Protein AF-A0A1H9HFQ0-F1 (afdb_monomer_lite)

Foldseek 3Di:
DQPPDDPVVVVCLPVVLVVLLVVQQVQADCPALARHCPPQLVVLLVLLVLLCVVCVVVVFAADSSLLNLLLSQLQGNDDCVVVPPVNCVVQVDSLSVSLVSLLVVCVSVVDDPVSSVLSSQLSVLLDPPDDHDPPDDRHSVSSSLSNNCSSVVLLQADPVSVVSNLVSVQVNCVVVVRNDDPVNSVVVSVCCLPPPHPVVSHDDPGRHPVVD

Organism: NCBI:txid44577

Radius of gyration: 17.25 Å; chains: 1; bounding box: 48×37×44 Å

pLDDT: mean 83.83, std 16.26, range [27.11, 98.62]

Secondary structure (DSSP, 8-state):
------TTTTS-HHHHHHHHHHHHGGGS-TT-SSS-IIIIIHHHHHHHHHHHHHHHHHT----HHHHHHHHHHTTTT--TTSS-HHHHHHHSSHHHHHHHHHHHHHHHTT--HHHHHHHHHHHHTTSTT----TT--HHHHHHHHHHHHHHTHHHHS-HHHHHHHHHHHHHHHHHTT----HHHHHHHHHHIIIIIS-GGGSPTT---GGG-

Structure (mmCIF, N/CA/C/O backbone):
data_AF-A0A1H9HFQ0-F1
#
_entry.id   AF-A0A1H9HFQ0-F1
#
loop_
_atom_site.group_PDB
_atom_site.id
_atom_site.type_symbol
_atom_site.label_atom_id
_atom_site.label_alt_i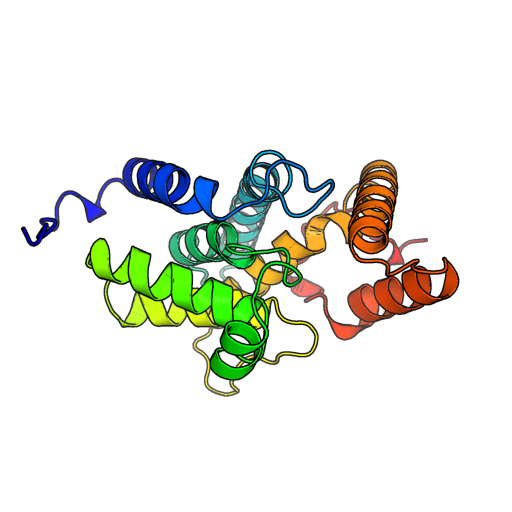d
_atom_site.label_comp_id
_atom_site.label_asym_id
_atom_site.label_entity_id
_atom_site.label_seq_id
_atom_site.pdbx_PDB_ins_code
_atom_site.Cartn_x
_atom_site.Cartn_y
_atom_site.Cartn_z
_atom_site.occupancy
_atom_site.B_iso_or_equiv
_atom_site.auth_seq_id
_atom_site.auth_comp_id
_atom_site.auth_asym_id
_atom_site.auth_atom_id
_atom_site.pdbx_PDB_model_num
ATOM 1 N N . MET A 1 1 ? -25.031 -19.318 -7.523 1.00 33.34 1 MET A N 1
ATOM 2 C CA . MET A 1 1 ? -25.366 -19.502 -6.097 1.00 33.34 1 MET A CA 1
ATOM 3 C C . MET A 1 1 ? -24.826 -18.268 -5.390 1.00 33.34 1 MET A C 1
ATOM 5 O O . MET A 1 1 ? -23.621 -18.082 -5.422 1.00 33.34 1 MET A O 1
ATOM 9 N N . LYS A 1 2 ? -25.686 -17.341 -4.943 1.00 27.11 2 LYS A N 1
ATOM 10 C CA . LYS A 1 2 ? -25.245 -16.141 -4.211 1.00 27.11 2 LYS A CA 1
ATOM 11 C C . LYS A 1 2 ? -24.904 -16.586 -2.790 1.00 27.11 2 LYS A C 1
ATOM 13 O O . LYS A 1 2 ? -25.811 -17.026 -2.088 1.00 27.11 2 LYS A O 1
ATOM 18 N N . PHE A 1 3 ? -23.634 -16.525 -2.406 1.00 34.12 3 PHE A N 1
ATOM 19 C CA . PHE A 1 3 ? -23.261 -16.580 -0.998 1.00 34.12 3 PHE A CA 1
ATOM 20 C C . PHE A 1 3 ? -23.720 -15.260 -0.381 1.00 34.12 3 PHE A C 1
ATOM 22 O O . PHE A 1 3 ? -23.230 -14.196 -0.738 1.00 34.12 3 PHE A O 1
ATOM 29 N N . VAL A 1 4 ? -24.755 -15.322 0.449 1.00 36.69 4 VAL A N 1
ATOM 30 C CA . VAL A 1 4 ? -25.135 -14.211 1.319 1.00 36.69 4 VAL A CA 1
ATOM 31 C C . VAL A 1 4 ? -24.484 -14.540 2.648 1.00 36.69 4 VAL A C 1
ATOM 33 O O . VAL A 1 4 ? -24.968 -15.422 3.355 1.00 36.69 4 VAL A O 1
ATOM 36 N N . MET A 1 5 ? -23.348 -13.906 2.928 1.00 39.28 5 MET A N 1
ATOM 37 C CA . MET A 1 5 ? -22.695 -14.021 4.227 1.00 39.28 5 MET A CA 1
ATOM 38 C C . MET A 1 5 ? -23.620 -13.402 5.279 1.00 39.28 5 MET A C 1
ATOM 40 O O . MET A 1 5 ? -24.108 -12.282 5.117 1.00 39.28 5 MET A O 1
ATOM 44 N N . SER A 1 6 ? -23.941 -14.161 6.324 1.00 40.84 6 SER A N 1
ATOM 45 C CA . SER A 1 6 ? -24.677 -13.651 7.482 1.00 40.84 6 SER A CA 1
ATOM 46 C C . SER A 1 6 ? -23.762 -12.778 8.342 1.00 40.84 6 SER A C 1
ATOM 48 O O . SER A 1 6 ? -22.572 -13.064 8.436 1.00 40.84 6 SER A O 1
ATOM 50 N N . ASN A 1 7 ? -24.326 -11.779 9.031 1.00 45.75 7 ASN A N 1
ATOM 51 C CA . ASN A 1 7 ? -23.631 -10.825 9.919 1.00 45.75 7 ASN A CA 1
ATOM 52 C C . ASN A 1 7 ? -22.660 -11.439 10.958 1.00 45.75 7 ASN A C 1
ATOM 54 O O . ASN A 1 7 ? -21.874 -10.707 11.546 1.00 45.75 7 ASN A O 1
ATOM 58 N N . GLU A 1 8 ? -22.688 -12.752 11.198 1.00 41.81 8 GLU A N 1
ATOM 59 C CA . GLU A 1 8 ? -21.739 -13.449 12.076 1.00 41.81 8 GLU A CA 1
ATOM 60 C C . GLU A 1 8 ? -20.369 -13.725 11.421 1.00 41.81 8 GLU A C 1
ATOM 62 O O . GLU A 1 8 ? -19.368 -13.782 12.126 1.00 41.81 8 GLU A O 1
ATOM 67 N N . GLU A 1 9 ? -20.266 -13.815 10.089 1.00 43.53 9 GLU A N 1
ATOM 68 C CA . GLU A 1 9 ? -18.982 -14.064 9.397 1.00 43.53 9 GLU A CA 1
ATOM 69 C C . GLU A 1 9 ? -18.139 -12.789 9.189 1.00 43.53 9 GLU A C 1
ATOM 71 O O . GLU A 1 9 ? -16.977 -12.870 8.790 1.00 43.53 9 GLU A O 1
ATOM 76 N N . VAL A 1 10 ? -18.704 -11.618 9.513 1.00 48.59 10 VAL A N 1
ATOM 77 C CA . VAL A 1 10 ? -18.001 -10.323 9.610 1.00 48.59 10 VAL A CA 1
ATOM 78 C C . VAL A 1 10 ? -17.274 -10.183 10.964 1.00 48.59 10 VAL A C 1
ATOM 80 O O . VAL A 1 10 ? -16.433 -9.305 11.127 1.00 48.59 10 VAL A O 1
ATOM 83 N N . HIS A 1 11 ? -17.537 -11.070 11.936 1.00 53.38 11 HIS A N 1
ATOM 84 C CA . HIS A 1 11 ? -16.923 -11.026 13.272 1.00 53.38 11 HIS A CA 1
ATOM 85 C C . HIS A 1 11 ? -15.591 -11.779 13.411 1.00 53.38 11 HIS A C 1
ATOM 87 O O . HIS A 1 11 ? -14.995 -11.746 14.487 1.00 53.38 11 HIS A O 1
ATOM 93 N N . ASP A 1 12 ? -15.089 -12.397 12.342 1.00 82.56 12 ASP A N 1
ATOM 94 C CA . ASP A 1 12 ? -13.752 -12.992 12.309 1.00 82.56 12 ASP A CA 1
ATOM 95 C C . ASP A 1 12 ? -12.888 -12.289 11.253 1.00 82.56 12 ASP A C 1
ATOM 97 O O . ASP A 1 12 ? -12.775 -12.740 10.111 1.00 82.56 12 ASP A O 1
ATOM 101 N N . GLU A 1 13 ? -12.303 -11.146 11.636 1.00 88.06 13 GLU A N 1
ATOM 102 C CA . GLU A 1 13 ? -11.350 -10.402 10.798 1.00 88.06 13 GLU A CA 1
ATOM 103 C C . GLU A 1 13 ? -10.228 -11.325 10.306 1.00 88.06 13 GLU A C 1
ATOM 105 O O . GLU A 1 13 ? -9.887 -11.295 9.126 1.00 88.06 13 GLU A O 1
ATOM 110 N N . ALA A 1 14 ? -9.693 -12.185 11.176 1.00 89.56 14 ALA A N 1
ATOM 111 C CA . ALA A 1 14 ? -8.603 -13.086 10.823 1.00 89.56 14 ALA A CA 1
ATOM 112 C C . ALA A 1 14 ? -9.039 -14.098 9.754 1.00 89.56 14 ALA A C 1
ATOM 114 O O . ALA A 1 14 ? -8.375 -14.228 8.726 1.00 89.56 14 ALA A O 1
ATOM 115 N N . GLY A 1 15 ? -10.191 -14.747 9.944 1.00 93.12 15 GLY A N 1
ATOM 116 C CA . GLY A 1 15 ? -10.752 -15.670 8.960 1.00 93.12 15 GLY A CA 1
ATOM 117 C C . GLY A 1 15 ? -11.122 -14.994 7.637 1.00 93.12 15 GLY A C 1
ATOM 118 O O . GLY A 1 15 ? -10.983 -15.600 6.573 1.00 93.12 15 GLY A O 1
ATOM 119 N N . PHE A 1 16 ? -11.571 -13.734 7.661 1.00 94.44 16 PHE A N 1
ATOM 120 C CA . PHE A 1 16 ? -11.787 -12.959 6.437 1.00 94.44 16 PHE A CA 1
ATOM 121 C C . PHE A 1 16 ? -10.472 -12.673 5.704 1.00 94.44 16 PHE A C 1
ATOM 123 O O . PHE A 1 16 ? -10.385 -12.929 4.503 1.00 94.44 16 PHE A O 1
ATOM 130 N N . LEU A 1 17 ? -9.452 -12.178 6.409 1.00 95.12 17 LEU A N 1
ATOM 131 C CA . LEU A 1 17 ? -8.149 -11.868 5.818 1.00 95.12 17 LEU A CA 1
ATOM 132 C C . LEU A 1 17 ? -7.465 -13.127 5.267 1.00 95.12 17 LEU A C 1
ATOM 134 O O . LEU A 1 17 ? -6.847 -13.066 4.209 1.00 95.12 17 LEU A O 1
ATOM 138 N N . GLU A 1 18 ? -7.626 -14.284 5.912 1.00 95.50 18 GLU A N 1
ATOM 139 C CA . GLU A 1 18 ? -7.121 -15.563 5.399 1.00 95.50 18 GLU A CA 1
ATOM 140 C C . GLU A 1 18 ? -7.800 -15.964 4.077 1.00 95.50 18 GLU A C 1
ATOM 142 O O . GLU A 1 18 ? -7.123 -16.333 3.113 1.00 95.50 18 GLU A O 1
ATOM 147 N N . ARG A 1 19 ? -9.131 -15.834 3.986 1.00 96.19 19 ARG A N 1
ATOM 148 C CA . ARG A 1 19 ? -9.863 -16.091 2.732 1.00 96.19 19 ARG A CA 1
ATOM 149 C C . ARG A 1 19 ? -9.455 -15.120 1.630 1.00 96.19 19 ARG A C 1
ATOM 151 O O . ARG A 1 19 ? -9.155 -15.554 0.520 1.00 96.19 19 ARG A O 1
ATOM 158 N N . LEU A 1 20 ? -9.392 -13.828 1.951 1.00 96.75 20 LEU A N 1
ATOM 159 C CA . LEU A 1 20 ? -8.969 -12.793 1.013 1.00 96.75 20 LEU A CA 1
ATOM 160 C C . LEU A 1 20 ? -7.541 -13.052 0.512 1.00 96.75 20 LEU A C 1
ATOM 162 O O . LEU A 1 20 ? -7.286 -12.917 -0.678 1.00 96.75 20 LEU A O 1
ATOM 166 N N . SER A 1 21 ? -6.629 -13.464 1.397 1.00 96.44 21 SER A N 1
ATOM 167 C CA . SER A 1 21 ? -5.259 -13.864 1.053 1.00 96.44 21 SER A CA 1
ATOM 168 C C . SER A 1 21 ? -5.245 -14.989 0.018 1.00 96.44 21 SER A C 1
ATOM 170 O O . SER A 1 21 ? -4.613 -14.860 -1.032 1.00 96.44 21 SER A O 1
ATOM 172 N N . SER A 1 22 ? -6.011 -16.057 0.262 1.00 96.62 22 SER A N 1
ATOM 173 C CA . SER A 1 22 ? -6.123 -17.183 -0.670 1.00 96.62 22 SER A CA 1
ATOM 174 C C . SER A 1 22 ? -6.647 -16.763 -2.049 1.00 96.62 22 SER A C 1
ATOM 176 O O . SER A 1 22 ? -6.154 -17.259 -3.062 1.00 96.62 22 SER A O 1
ATOM 178 N N . ASP A 1 23 ? -7.628 -15.859 -2.099 1.00 96.94 23 ASP A N 1
ATOM 179 C CA . ASP A 1 23 ? -8.237 -15.408 -3.356 1.00 96.94 23 ASP A CA 1
ATOM 180 C C . ASP A 1 23 ? -7.401 -14.336 -4.079 1.00 96.94 23 ASP A C 1
ATOM 182 O O . ASP A 1 23 ? -7.463 -14.240 -5.307 1.00 96.94 23 ASP A O 1
ATOM 186 N N . LEU A 1 24 ? -6.582 -13.560 -3.356 1.00 95.94 24 LEU A N 1
ATOM 187 C CA . LEU A 1 24 ? -5.698 -12.542 -3.932 1.00 95.94 24 LEU A CA 1
ATOM 188 C C . LEU A 1 24 ? -4.357 -13.084 -4.408 1.00 95.94 24 LEU A C 1
ATOM 190 O O . LEU A 1 24 ? -3.858 -12.621 -5.433 1.00 95.94 24 LEU A O 1
ATOM 194 N N . LYS A 1 25 ? -3.771 -14.060 -3.710 1.00 95.44 25 LYS A N 1
ATOM 195 C CA . LYS A 1 25 ? -2.445 -14.605 -4.035 1.00 95.44 25 LYS A CA 1
ATOM 196 C C . LYS A 1 25 ? -2.267 -14.989 -5.518 1.00 95.44 25 LYS A C 1
ATOM 198 O O . LYS A 1 25 ? -1.213 -14.680 -6.070 1.00 95.44 25 LYS A O 1
ATOM 203 N N . PRO A 1 26 ? -3.263 -15.572 -6.220 1.00 93.62 26 PRO A N 1
ATOM 204 C CA . PRO A 1 26 ? -3.158 -15.864 -7.654 1.00 93.62 26 PRO A CA 1
ATOM 205 C C . PRO A 1 26 ? -3.009 -14.639 -8.571 1.00 93.62 26 PRO A C 1
ATOM 207 O O . PRO A 1 26 ? -2.615 -14.798 -9.725 1.00 93.62 26 PRO A O 1
ATOM 210 N N . PHE A 1 27 ? -3.334 -13.433 -8.098 1.00 92.75 27 PHE A N 1
ATOM 211 C CA . PHE A 1 27 ? -3.159 -12.183 -8.845 1.00 92.75 27 PHE A CA 1
ATOM 212 C C . PHE A 1 27 ? -1.741 -11.608 -8.739 1.00 92.75 27 PHE A C 1
ATOM 214 O O . PHE A 1 27 ? -1.460 -10.592 -9.373 1.00 92.75 27 PHE A O 1
ATOM 221 N N . TYR A 1 28 ? -0.855 -12.239 -7.969 1.00 93.38 28 TYR A N 1
ATOM 222 C CA . TYR A 1 28 ? 0.544 -11.849 -7.832 1.00 93.38 28 TYR A CA 1
ATOM 223 C C . TYR A 1 28 ? 1.440 -12.793 -8.633 1.00 93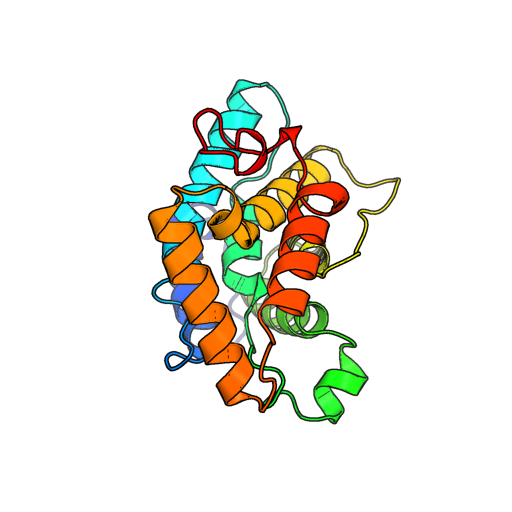.38 28 TYR A C 1
ATOM 225 O O . TYR A 1 28 ? 1.270 -14.010 -8.587 1.00 93.38 28 TYR A O 1
ATOM 233 N N . GLU A 1 29 ? 2.416 -12.246 -9.361 1.00 91.06 29 GLU A N 1
ATOM 234 C CA . GLU A 1 29 ? 3.408 -13.047 -10.083 1.00 91.06 29 GLU A CA 1
ATOM 235 C C . GLU A 1 29 ? 4.530 -13.485 -9.118 1.00 91.06 29 GLU A C 1
ATOM 237 O O . GLU A 1 29 ? 5.353 -12.661 -8.713 1.00 91.06 29 GLU A O 1
ATOM 242 N N . PRO A 1 30 ? 4.614 -14.777 -8.744 1.00 90.69 30 PRO A N 1
ATOM 243 C CA . PRO A 1 30 ? 5.571 -15.244 -7.739 1.00 90.69 30 PRO A CA 1
ATOM 244 C C . PRO A 1 30 ? 7.031 -15.155 -8.197 1.00 90.69 30 PRO A C 1
ATOM 246 O O . PRO A 1 30 ? 7.939 -15.272 -7.382 1.00 90.69 30 PRO A O 1
ATOM 249 N N . ARG A 1 31 ? 7.290 -14.974 -9.498 1.00 90.00 31 ARG A N 1
ATOM 250 C CA . ARG A 1 31 ? 8.653 -14.832 -10.031 1.00 90.00 31 ARG A CA 1
ATOM 251 C C . ARG A 1 31 ? 9.212 -13.415 -9.906 1.00 90.00 31 ARG A C 1
ATOM 253 O O . ARG A 1 31 ? 10.355 -13.201 -10.309 1.00 90.00 31 ARG A O 1
ATOM 260 N N . LEU A 1 32 ? 8.429 -12.449 -9.424 1.00 90.81 32 LEU A N 1
ATOM 261 C CA . LEU A 1 32 ? 8.900 -11.077 -9.273 1.00 90.81 32 LEU A CA 1
ATOM 262 C C . LEU A 1 32 ? 9.857 -10.936 -8.091 1.00 90.81 32 LEU A C 1
ATOM 264 O O . LEU A 1 32 ? 9.515 -11.377 -6.995 1.00 90.81 32 LEU A O 1
ATOM 268 N N . PRO A 1 33 ? 11.016 -10.277 -8.272 1.00 92.00 33 PRO A N 1
ATOM 269 C CA . PRO A 1 33 ? 11.943 -10.028 -7.177 1.00 92.00 33 PRO A CA 1
ATOM 270 C C . PRO A 1 33 ? 11.372 -9.154 -6.056 1.00 92.00 33 PRO A C 1
ATOM 272 O O . PRO A 1 33 ? 11.788 -9.336 -4.918 1.00 92.00 33 PRO A O 1
ATOM 275 N N . TYR A 1 34 ? 10.472 -8.205 -6.360 1.00 93.06 34 TYR A N 1
ATOM 276 C CA . TYR A 1 34 ? 9.949 -7.256 -5.372 1.00 93.06 34 TYR A CA 1
ATOM 277 C C . TYR A 1 34 ? 8.431 -7.369 -5.190 1.00 93.06 34 TYR A C 1
ATOM 279 O O . TYR A 1 34 ? 7.992 -7.787 -4.126 1.00 93.06 34 TYR A O 1
ATOM 287 N N . HIS A 1 35 ? 7.618 -7.059 -6.206 1.00 93.62 35 HIS A N 1
ATOM 288 C CA . HIS A 1 35 ? 6.153 -6.969 -6.065 1.00 93.62 35 HIS A CA 1
ATOM 289 C C . HIS A 1 35 ? 5.468 -8.354 -6.091 1.00 93.62 35 HIS A C 1
ATOM 291 O O . HIS A 1 35 ? 4.646 -8.654 -6.959 1.00 93.62 35 HIS A O 1
ATOM 297 N N . ASN A 1 36 ? 5.835 -9.229 -5.157 1.00 93.81 36 ASN A N 1
ATOM 298 C CA . ASN A 1 36 ? 5.290 -10.575 -4.990 1.00 93.81 36 ASN A CA 1
ATOM 299 C C . ASN A 1 36 ? 4.508 -10.710 -3.669 1.00 93.81 36 ASN A C 1
ATOM 301 O O . ASN A 1 36 ? 4.567 -9.848 -2.794 1.00 93.81 36 ASN A O 1
ATOM 305 N N . TRP A 1 37 ? 3.761 -11.804 -3.525 1.00 95.38 37 TRP A N 1
ATOM 306 C CA . TRP A 1 37 ? 2.976 -12.062 -2.317 1.00 95.38 37 TRP A CA 1
ATOM 307 C C . TRP A 1 37 ? 3.850 -12.380 -1.093 1.00 95.38 37 TRP A C 1
ATOM 309 O O . TRP A 1 37 ? 3.686 -11.771 -0.039 1.00 95.38 37 TRP A O 1
ATOM 319 N N . ASP A 1 38 ? 4.762 -13.343 -1.249 1.00 90.81 38 ASP A N 1
ATOM 320 C CA . ASP A 1 38 ? 5.447 -14.020 -0.139 1.00 90.81 38 ASP A CA 1
ATOM 321 C C . ASP A 1 38 ? 6.433 -13.113 0.617 1.00 90.81 38 ASP A C 1
ATOM 323 O O . ASP A 1 38 ? 6.733 -13.368 1.777 1.00 90.81 38 ASP A O 1
ATOM 327 N N . GLU A 1 39 ? 6.942 -12.054 -0.017 1.00 89.31 39 GLU A N 1
ATOM 328 C CA . GLU A 1 39 ? 7.854 -11.105 0.624 1.00 89.31 39 GLU A CA 1
ATOM 329 C C . GLU A 1 39 ? 7.228 -9.719 0.795 1.00 89.31 39 GLU A C 1
ATOM 331 O O . GLU A 1 39 ? 7.185 -9.214 1.913 1.00 89.31 39 GLU A O 1
ATOM 336 N N . HIS A 1 40 ? 6.735 -9.084 -0.274 1.00 92.69 40 HIS A N 1
ATOM 337 C CA . HIS A 1 40 ? 6.257 -7.693 -0.188 1.00 92.69 40 HIS A CA 1
ATOM 338 C C . HIS A 1 40 ? 4.954 -7.582 0.604 1.00 92.69 40 HIS A C 1
ATOM 340 O O . HIS A 1 40 ? 4.882 -6.824 1.572 1.00 92.69 40 HIS A O 1
ATOM 346 N N . ILE A 1 41 ? 3.947 -8.392 0.268 1.00 95.62 41 ILE A N 1
ATOM 347 C CA . ILE A 1 41 ? 2.649 -8.324 0.951 1.00 95.62 41 ILE A CA 1
ATOM 348 C C . ILE A 1 41 ? 2.739 -8.850 2.386 1.00 95.62 41 ILE A C 1
ATOM 350 O O . ILE A 1 41 ? 2.296 -8.170 3.313 1.00 95.62 41 ILE A O 1
ATOM 354 N N . GLU A 1 42 ? 3.331 -10.028 2.598 1.00 91.81 42 GLU A N 1
ATOM 355 C CA . GLU A 1 42 ? 3.392 -10.628 3.937 1.00 91.81 42 GLU A CA 1
ATOM 356 C C . GLU A 1 42 ? 4.222 -9.793 4.925 1.00 91.81 42 GLU A C 1
ATOM 358 O O . GLU A 1 42 ? 3.787 -9.592 6.063 1.00 91.81 42 GLU A O 1
ATOM 363 N N . HIS A 1 43 ? 5.367 -9.234 4.513 1.00 87.94 43 HIS A N 1
ATOM 364 C CA . HIS A 1 43 ? 6.155 -8.377 5.405 1.00 87.94 43 HIS A CA 1
ATOM 365 C C . HIS A 1 43 ? 5.465 -7.042 5.695 1.00 87.94 43 HIS A C 1
ATOM 367 O O . HIS A 1 43 ? 5.469 -6.576 6.840 1.00 87.94 43 HIS A O 1
ATOM 373 N N . GLY A 1 44 ? 4.856 -6.415 4.687 1.00 90.25 44 GLY A N 1
ATOM 374 C CA . GLY A 1 44 ? 4.248 -5.102 4.860 1.00 90.25 44 GLY A CA 1
ATOM 375 C C . GLY A 1 44 ? 3.003 -5.095 5.747 1.00 90.25 44 GLY A C 1
ATOM 376 O O . GLY A 1 44 ? 2.712 -4.074 6.371 1.00 90.25 44 GLY A O 1
ATOM 377 N N . LEU A 1 45 ? 2.316 -6.232 5.916 1.00 93.62 45 LEU A N 1
ATOM 378 C CA . LEU A 1 45 ? 1.203 -6.347 6.867 1.00 93.62 45 LEU A CA 1
ATOM 379 C C . LEU A 1 45 ? 1.626 -6.059 8.316 1.00 93.62 45 LEU A C 1
ATOM 381 O O . LEU A 1 45 ? 0.917 -5.345 9.025 1.00 93.62 45 LEU A O 1
ATOM 385 N N . GLY A 1 46 ? 2.811 -6.514 8.737 1.00 91.62 46 GLY A N 1
ATOM 386 C CA . GLY A 1 46 ? 3.344 -6.182 10.065 1.00 91.62 46 GLY A CA 1
ATOM 387 C C . GLY A 1 46 ? 3.660 -4.689 10.223 1.00 91.62 46 GLY A C 1
ATOM 388 O O . GLY A 1 46 ? 3.560 -4.128 11.314 1.00 91.62 46 GLY A O 1
ATOM 389 N N . ILE A 1 47 ? 4.002 -4.013 9.126 1.00 91.50 47 ILE A N 1
ATOM 390 C CA . ILE A 1 47 ? 4.245 -2.566 9.107 1.00 91.50 47 ILE A CA 1
ATOM 391 C C . ILE A 1 47 ? 2.924 -1.807 9.224 1.00 91.50 47 ILE A C 1
ATOM 393 O O . ILE A 1 47 ? 2.847 -0.852 9.995 1.00 91.50 47 ILE A O 1
ATOM 397 N N . ILE A 1 48 ? 1.875 -2.257 8.529 1.00 94.75 48 ILE A N 1
ATOM 398 C CA . ILE A 1 48 ? 0.516 -1.717 8.669 1.00 94.75 48 ILE A CA 1
ATOM 399 C C . ILE A 1 48 ? 0.034 -1.816 10.117 1.00 94.75 48 ILE A C 1
ATOM 401 O O . ILE A 1 48 ? -0.470 -0.822 10.643 1.00 94.75 48 ILE A O 1
ATOM 405 N N . ASP A 1 49 ? 0.211 -2.969 10.769 1.00 93.62 49 ASP A N 1
ATOM 406 C CA . ASP A 1 49 ? -0.166 -3.150 12.175 1.00 93.62 49 ASP A CA 1
ATOM 407 C C . ASP A 1 49 ? 0.547 -2.135 13.079 1.00 93.62 49 ASP A C 1
ATOM 409 O O . ASP A 1 49 ? -0.111 -1.375 13.794 1.00 93.62 49 ASP A O 1
ATOM 413 N N . ASN A 1 50 ? 1.874 -2.024 12.957 1.00 92.19 50 ASN A N 1
ATOM 414 C CA . ASN A 1 50 ? 2.669 -1.065 13.728 1.00 92.19 50 ASN A CA 1
ATOM 415 C C . ASN A 1 50 ? 2.240 0.394 13.490 1.00 92.19 50 ASN A C 1
ATOM 417 O O . ASN A 1 50 ? 2.142 1.177 14.436 1.00 92.19 50 ASN A O 1
ATOM 421 N N . LEU A 1 51 ? 1.977 0.779 12.236 1.00 92.19 51 LEU A N 1
ATOM 422 C CA . LEU A 1 51 ? 1.509 2.125 11.890 1.00 92.19 51 LEU A CA 1
ATOM 423 C C . LEU A 1 51 ? 0.141 2.412 12.513 1.00 92.19 51 LEU A C 1
ATOM 425 O O . LEU A 1 51 ? -0.064 3.472 13.105 1.00 92.19 51 LEU A O 1
ATOM 429 N N . CYS A 1 52 ? -0.785 1.457 12.427 1.00 93.25 52 CYS A N 1
ATOM 430 C CA . CYS A 1 52 ? -2.114 1.598 13.009 1.00 93.25 52 CYS A CA 1
ATOM 431 C C . CYS A 1 52 ? -2.061 1.728 14.534 1.00 93.25 52 CYS A C 1
ATOM 433 O O . CYS A 1 52 ? -2.785 2.545 15.101 1.00 93.25 52 CYS A O 1
ATOM 435 N N . GLU A 1 53 ? -1.210 0.956 15.210 1.00 93.62 53 GLU A N 1
ATOM 436 C CA . GLU A 1 53 ? -1.011 1.065 16.658 1.00 93.62 53 GLU A CA 1
ATOM 437 C C . GLU A 1 53 ? -0.440 2.429 17.064 1.00 93.62 53 GLU A C 1
ATOM 439 O O . GLU A 1 53 ? -0.927 3.047 18.014 1.00 93.62 53 GLU A O 1
ATOM 444 N N . GLN A 1 54 ? 0.549 2.936 16.325 1.00 91.94 54 GLN A N 1
ATOM 445 C CA . GLN A 1 54 ? 1.158 4.238 16.596 1.00 91.94 54 GLN A CA 1
ATOM 446 C C . GLN A 1 54 ? 0.175 5.394 16.419 1.00 91.94 54 GLN A C 1
ATOM 448 O O . GLN A 1 54 ? 0.112 6.278 17.273 1.00 91.94 54 GLN A O 1
ATOM 453 N N . GLU A 1 55 ? -0.606 5.397 15.340 1.00 92.00 55 GLU A N 1
ATOM 454 C CA . GLU A 1 55 ? -1.604 6.442 15.102 1.00 92.00 55 GLU A CA 1
ATOM 455 C C . GLU A 1 55 ? -2.717 6.407 16.154 1.00 92.00 55 GLU A C 1
ATOM 457 O O . GLU A 1 55 ? -3.052 7.447 16.727 1.00 92.00 55 GLU A O 1
ATOM 462 N N . LYS A 1 56 ? -3.191 5.209 16.528 1.00 92.06 56 LYS A N 1
ATOM 463 C CA . LYS A 1 56 ? -4.131 5.042 17.648 1.00 92.06 56 LYS A CA 1
ATOM 464 C C . LYS A 1 56 ? -3.553 5.591 18.956 1.00 92.06 56 LYS A C 1
ATOM 466 O O . LYS A 1 56 ? -4.259 6.283 19.685 1.00 92.06 56 LYS A O 1
ATOM 471 N N . ALA A 1 57 ? -2.273 5.344 19.246 1.00 92.50 57 ALA A N 1
ATOM 472 C CA . ALA A 1 57 ? -1.608 5.866 20.443 1.00 92.50 57 ALA A CA 1
ATOM 473 C C . ALA A 1 57 ? -1.467 7.402 20.442 1.00 92.50 57 ALA A C 1
ATOM 475 O O . ALA 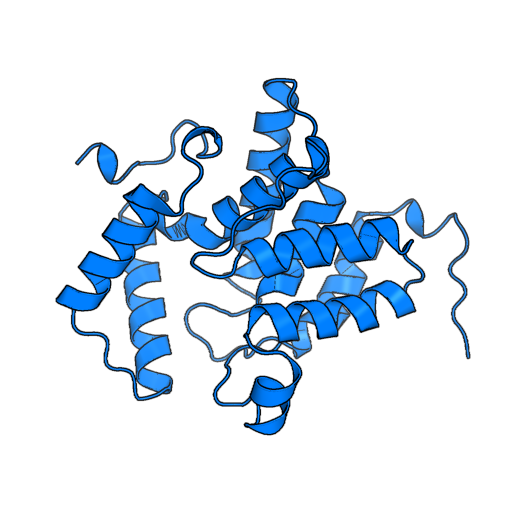A 1 57 ? -1.487 8.018 21.508 1.00 92.50 57 ALA A O 1
ATOM 476 N N . LYS A 1 58 ? -1.364 8.030 19.262 1.00 91.81 58 LYS A N 1
ATOM 477 C CA . LYS A 1 58 ? -1.386 9.496 19.093 1.00 91.81 58 LYS A CA 1
ATOM 478 C C . LYS A 1 58 ? -2.796 10.095 19.217 1.00 91.81 58 LYS A C 1
ATOM 480 O O . LYS A 1 58 ? -2.919 11.314 19.296 1.00 91.81 58 LYS A O 1
ATOM 485 N N . GLY A 1 59 ? -3.840 9.265 19.256 1.00 93.75 59 GLY A N 1
ATOM 486 C CA . GLY A 1 59 ? -5.239 9.698 19.243 1.00 93.75 59 GLY A CA 1
ATOM 487 C C . GLY A 1 59 ? -5.777 10.012 17.845 1.00 93.75 59 GLY A C 1
ATOM 488 O O . GLY A 1 59 ? -6.856 10.590 17.738 1.00 93.75 59 GLY A O 1
ATOM 489 N N . ASN A 1 60 ? -5.052 9.631 16.790 1.00 93.94 60 ASN A N 1
ATOM 490 C CA . ASN A 1 60 ? -5.480 9.829 15.411 1.00 93.94 60 ASN A CA 1
ATOM 491 C C . ASN A 1 60 ? -6.414 8.679 14.994 1.00 93.94 60 ASN A C 1
ATOM 493 O O . ASN A 1 60 ? -6.059 7.509 15.186 1.00 93.94 60 ASN A O 1
ATOM 497 N N . PRO A 1 61 ? -7.600 8.967 14.423 1.00 95.88 61 PRO A N 1
ATOM 498 C CA . PRO A 1 61 ? -8.494 7.920 13.946 1.00 95.88 61 PRO A CA 1
ATOM 499 C C . PRO A 1 61 ? -7.861 7.199 12.750 1.00 95.88 61 PRO A C 1
ATOM 501 O O . PRO A 1 61 ? -7.293 7.840 11.862 1.00 95.88 61 PRO A O 1
ATOM 504 N N . ILE A 1 62 ? -7.939 5.866 12.736 1.00 96.38 62 ILE A N 1
ATOM 505 C CA . ILE A 1 62 ? -7.428 5.021 11.650 1.00 96.38 62 ILE A CA 1
ATOM 506 C C . ILE A 1 62 ? -8.161 3.675 11.603 1.00 96.38 62 ILE A C 1
ATOM 508 O O . ILE A 1 62 ? -8.379 3.029 12.634 1.00 96.38 62 ILE A O 1
ATOM 512 N N . ASN A 1 63 ? -8.467 3.207 10.392 1.00 97.12 63 ASN A N 1
ATOM 513 C CA . ASN A 1 63 ? -9.155 1.944 10.161 1.00 97.12 63 ASN A CA 1
ATOM 514 C C . ASN A 1 63 ? -8.163 0.842 9.752 1.00 97.12 63 ASN A C 1
ATOM 516 O O . ASN A 1 63 ? -7.795 0.706 8.584 1.00 97.12 63 ASN A O 1
ATOM 520 N N . SER A 1 64 ? -7.730 0.027 10.721 1.00 96.56 64 SER A N 1
ATOM 521 C CA . SER A 1 64 ? -6.747 -1.043 10.480 1.00 96.56 64 SER A CA 1
ATOM 522 C C . SER A 1 64 ? -7.244 -2.120 9.516 1.00 96.56 64 SER A C 1
ATOM 524 O O . SER A 1 64 ? -6.448 -2.661 8.752 1.00 96.56 64 SER A O 1
ATOM 526 N N . PHE A 1 65 ? -8.547 -2.407 9.509 1.00 97.19 65 PHE A N 1
ATOM 527 C CA . PHE A 1 65 ? -9.134 -3.388 8.599 1.00 97.19 65 PHE A CA 1
ATOM 528 C C . PHE A 1 65 ? -9.013 -2.929 7.142 1.00 97.19 65 PHE A C 1
ATOM 530 O O . PHE A 1 65 ? -8.445 -3.641 6.315 1.00 97.19 65 PHE A O 1
ATOM 537 N N . ILE A 1 66 ? -9.461 -1.705 6.836 1.00 98.12 66 ILE A N 1
ATOM 538 C CA . ILE A 1 66 ? -9.332 -1.127 5.490 1.00 98.12 66 ILE A CA 1
ATOM 539 C C . ILE A 1 66 ? -7.857 -1.024 5.089 1.00 98.12 66 ILE A C 1
ATOM 541 O O . ILE A 1 66 ? -7.530 -1.350 3.950 1.00 98.12 66 ILE A O 1
ATOM 545 N N . ALA A 1 67 ? -6.964 -0.636 6.008 1.00 98.06 67 ALA A N 1
ATOM 546 C CA . ALA A 1 67 ? -5.530 -0.555 5.729 1.00 98.06 67 ALA A CA 1
ATOM 547 C C . ALA A 1 67 ? -4.953 -1.906 5.274 1.00 98.06 67 ALA A C 1
ATOM 549 O O . ALA A 1 67 ? -4.290 -1.970 4.240 1.00 98.06 67 ALA A O 1
ATOM 550 N N . LYS A 1 68 ? -5.242 -2.992 6.003 1.00 98.38 68 LYS A N 1
ATOM 551 C CA . LYS A 1 68 ? -4.780 -4.346 5.654 1.00 98.38 68 LYS A CA 1
ATOM 552 C C . LYS A 1 68 ? -5.350 -4.814 4.326 1.00 98.38 68 LYS A C 1
ATOM 554 O O . LYS A 1 68 ? -4.597 -5.250 3.463 1.00 98.38 68 LYS A O 1
ATOM 559 N N . VAL A 1 69 ? -6.662 -4.678 4.139 1.00 98.50 69 VAL A N 1
ATOM 560 C CA . VAL A 1 69 ? -7.348 -5.109 2.913 1.00 98.50 69 VAL A CA 1
ATOM 561 C C . VAL A 1 69 ? -6.828 -4.348 1.692 1.00 98.50 69 VAL A C 1
ATOM 563 O O . VAL A 1 69 ? -6.552 -4.956 0.660 1.00 98.50 69 VAL A O 1
ATOM 566 N N . ALA A 1 70 ? -6.643 -3.031 1.808 1.00 98.62 70 ALA A N 1
ATOM 567 C CA . ALA A 1 70 ? -6.057 -2.219 0.748 1.00 98.62 70 ALA A CA 1
ATOM 568 C C . ALA A 1 70 ? -4.607 -2.611 0.462 1.00 98.62 70 ALA A C 1
ATOM 570 O O . ALA A 1 70 ? -4.244 -2.781 -0.700 1.00 98.62 70 ALA A O 1
ATOM 571 N N . TYR A 1 71 ? -3.795 -2.810 1.502 1.00 98.38 71 TYR A N 1
ATOM 572 C CA . TYR A 1 71 ? -2.406 -3.221 1.341 1.00 98.38 71 TYR A CA 1
ATOM 573 C C . TYR A 1 71 ? -2.283 -4.607 0.691 1.00 98.38 71 TYR A C 1
ATOM 575 O O . TYR A 1 71 ? -1.487 -4.779 -0.221 1.00 98.38 71 TYR A O 1
ATOM 583 N N . MET A 1 72 ? -3.122 -5.581 1.045 1.00 98.38 72 MET A N 1
ATOM 584 C CA . MET A 1 72 ? -3.110 -6.901 0.395 1.00 98.38 72 MET A CA 1
ATOM 585 C C . MET A 1 72 ? -3.435 -6.850 -1.101 1.00 98.38 72 MET A C 1
ATOM 587 O O . MET A 1 72 ? -3.049 -7.756 -1.830 1.00 98.38 72 MET A O 1
ATOM 591 N N . GLY A 1 73 ? -4.169 -5.828 -1.547 1.00 97.75 73 GLY A N 1
ATOM 592 C CA . GLY A 1 73 ? -4.638 -5.704 -2.924 1.00 97.75 73 GLY A CA 1
ATOM 593 C C . GLY A 1 73 ? -3.905 -4.678 -3.782 1.00 97.75 73 GLY A C 1
ATOM 594 O O . GLY A 1 73 ? -4.138 -4.661 -4.987 1.00 97.75 73 GLY A O 1
ATOM 595 N N . HIS A 1 74 ? -3.062 -3.805 -3.214 1.00 97.19 74 HIS A N 1
ATOM 596 C CA . HIS A 1 74 ? -2.563 -2.615 -3.926 1.00 97.19 74 HIS A CA 1
ATOM 597 C C . HIS A 1 74 ? -1.768 -2.929 -5.204 1.00 97.19 74 HIS A C 1
ATOM 599 O O . HIS A 1 74 ? -1.810 -2.162 -6.170 1.00 97.19 74 HIS A O 1
ATOM 605 N N . ASP A 1 75 ? -1.147 -4.106 -5.250 1.00 95.12 75 ASP A N 1
ATOM 606 C CA . ASP A 1 75 ? -0.311 -4.583 -6.352 1.00 95.12 75 ASP A CA 1
ATOM 607 C C . ASP A 1 75 ? -0.916 -5.753 -7.132 1.00 95.12 75 ASP A C 1
ATOM 609 O O . ASP A 1 75 ? -0.282 -6.283 -8.048 1.00 95.12 75 ASP A O 1
ATOM 613 N N . ALA A 1 76 ? -2.148 -6.151 -6.808 1.00 93.75 76 ALA A N 1
ATOM 614 C CA . ALA A 1 76 ? -2.817 -7.254 -7.479 1.00 93.75 76 ALA A CA 1
ATOM 615 C C . ALA A 1 76 ? -2.913 -7.002 -8.995 1.00 93.75 76 ALA A C 1
ATOM 617 O O . ALA A 1 76 ? -3.372 -5.956 -9.455 1.00 93.75 76 ALA A O 1
ATOM 618 N N . GLY A 1 77 ? -2.489 -7.983 -9.794 1.00 88.69 77 GLY A N 1
ATOM 619 C CA . GLY A 1 77 ? -2.466 -7.893 -11.253 1.00 88.69 77 GLY A CA 1
ATOM 620 C C . GLY A 1 77 ? -1.200 -7.259 -11.843 1.00 88.69 77 GLY A C 1
ATOM 621 O O . GLY A 1 77 ? -1.135 -7.077 -13.060 1.00 88.69 77 GLY A O 1
ATOM 622 N N . PHE A 1 78 ? -0.196 -6.932 -11.026 1.00 86.00 78 PHE A N 1
ATOM 623 C CA . PHE A 1 78 ? 1.151 -6.573 -11.477 1.00 86.00 78 PHE A CA 1
ATOM 624 C C . PHE A 1 78 ? 1.963 -7.837 -11.867 1.00 86.00 78 PHE A C 1
ATOM 626 O O . PHE A 1 78 ? 1.865 -8.847 -11.167 1.00 86.00 78 PHE A O 1
ATOM 633 N N . PRO A 1 79 ? 2.766 -7.831 -12.960 1.00 73.75 79 PRO A N 1
ATOM 634 C CA . PRO A 1 79 ? 3.239 -6.683 -13.740 1.00 73.75 79 PRO A CA 1
ATOM 635 C C . PRO A 1 79 ? 2.382 -6.253 -14.930 1.00 73.75 79 PRO A C 1
ATOM 637 O O . PRO A 1 79 ? 1.735 -7.057 -15.600 1.00 73.75 79 PRO A O 1
ATOM 640 N N . HIS A 1 80 ? 2.451 -4.956 -15.252 1.00 59.72 80 HIS A N 1
ATOM 641 C CA . HIS A 1 80 ? 1.646 -4.342 -16.318 1.00 59.72 80 HIS A CA 1
ATOM 642 C C . HIS A 1 80 ? 1.989 -4.817 -17.732 1.00 59.72 80 HIS A C 1
ATOM 644 O O . HIS A 1 80 ? 1.225 -4.606 -18.662 1.00 59.72 80 HIS A O 1
ATOM 650 N N . ASP A 1 81 ? 3.112 -5.489 -17.914 1.00 53.19 81 ASP A N 1
ATOM 651 C CA . ASP A 1 81 ? 3.516 -6.027 -19.208 1.00 53.19 81 ASP A CA 1
ATOM 652 C C . ASP A 1 81 ? 2.677 -7.274 -19.581 1.00 53.19 81 ASP A C 1
ATOM 654 O O . ASP A 1 81 ? 2.652 -7.699 -20.735 1.00 53.19 81 ASP A O 1
ATOM 658 N N . LEU A 1 82 ? 1.924 -7.812 -18.608 1.00 54.84 82 LEU A N 1
ATOM 659 C CA . LEU A 1 82 ? 0.832 -8.780 -18.775 1.00 54.84 82 LEU A CA 1
ATOM 660 C C . LEU A 1 82 ? -0.564 -8.119 -18.729 1.00 54.84 82 LEU A C 1
ATOM 662 O O . LEU A 1 82 ? -1.563 -8.742 -19.096 1.00 54.84 82 LEU A O 1
ATOM 666 N N . ILE A 1 83 ? -0.648 -6.843 -18.334 1.00 58.81 83 ILE A N 1
ATOM 667 C CA . ILE A 1 83 ? -1.839 -5.998 -18.476 1.00 58.81 83 ILE A CA 1
ATOM 668 C C . ILE A 1 83 ? -1.904 -5.604 -19.950 1.00 58.81 83 ILE A C 1
ATOM 670 O O . ILE A 1 83 ? -1.229 -4.689 -20.416 1.00 58.81 83 ILE A O 1
ATOM 674 N N . THR A 1 84 ? -2.704 -6.343 -20.718 1.00 60.34 84 THR A N 1
ATOM 675 C CA . THR A 1 84 ? -2.922 -6.053 -22.142 1.00 60.34 84 THR A CA 1
ATOM 676 C C . THR A 1 84 ? -3.220 -4.557 -22.363 1.00 60.34 84 THR A C 1
ATOM 678 O O . THR A 1 84 ? -3.823 -3.921 -21.490 1.00 60.34 84 THR A O 1
ATOM 681 N N . PRO A 1 85 ? -2.856 -3.971 -23.521 1.00 69.62 85 PRO A N 1
ATOM 682 C CA . PRO A 1 85 ? -3.163 -2.571 -23.835 1.00 69.62 85 PRO A CA 1
ATOM 683 C C . PRO A 1 85 ? -4.628 -2.185 -23.579 1.00 69.62 85 PRO A C 1
ATOM 685 O O . PRO A 1 85 ? -4.920 -1.039 -23.240 1.00 69.62 85 PRO A O 1
ATOM 688 N N . ASP A 1 86 ? -5.541 -3.151 -23.684 1.00 71.25 86 ASP A N 1
ATOM 689 C CA . ASP A 1 86 ? -6.961 -2.991 -23.386 1.00 71.25 86 ASP A CA 1
ATOM 690 C C . ASP A 1 86 ? -7.249 -2.755 -21.896 1.00 71.25 86 ASP A C 1
ATOM 692 O O . ASP A 1 86 ? -8.089 -1.916 -21.566 1.00 71.25 86 ASP A O 1
ATOM 696 N N . ILE A 1 87 ? -6.538 -3.426 -20.985 1.00 69.50 87 ILE A N 1
ATOM 697 C CA . ILE A 1 87 ? -6.680 -3.202 -19.540 1.00 69.50 87 ILE A CA 1
ATOM 698 C C . ILE A 1 87 ? -6.086 -1.838 -19.166 1.00 69.50 87 ILE A C 1
ATOM 700 O O . ILE A 1 87 ? -6.743 -1.078 -18.456 1.00 69.50 87 ILE A O 1
ATOM 704 N N . TRP A 1 88 ? -4.919 -1.461 -19.707 1.00 73.69 88 TRP A N 1
ATOM 705 C CA . TRP A 1 88 ? -4.358 -0.118 -19.487 1.00 73.69 88 TRP A CA 1
ATOM 706 C C . TRP A 1 88 ? -5.298 0.978 -19.998 1.00 73.69 88 TRP A C 1
ATOM 708 O O . TRP A 1 88 ? -5.567 1.954 -19.301 1.00 73.69 88 TRP A O 1
ATOM 718 N N . LYS A 1 89 ? -5.868 0.796 -21.195 1.00 79.69 89 LYS A N 1
ATOM 719 C CA . LYS A 1 89 ? -6.854 1.722 -21.765 1.00 79.69 89 LYS A CA 1
ATOM 720 C C . LYS A 1 89 ? -8.120 1.826 -20.911 1.00 79.69 89 LYS A C 1
ATOM 722 O O . LYS A 1 89 ? -8.722 2.895 -20.860 1.00 79.69 89 LYS A O 1
ATOM 727 N N . LYS A 1 90 ? -8.538 0.732 -20.273 1.00 83.12 90 LYS A N 1
ATOM 728 C CA . LYS A 1 90 ? -9.750 0.677 -19.449 1.00 83.12 90 LYS A CA 1
ATOM 729 C C . LYS A 1 90 ? -9.548 1.258 -18.046 1.00 83.12 90 LYS A C 1
ATOM 731 O O . LYS A 1 90 ? -10.455 1.916 -17.550 1.00 83.12 90 LYS A O 1
ATOM 736 N N . HIS A 1 91 ? -8.394 1.022 -17.421 1.00 84.94 91 HIS A N 1
ATOM 737 C CA . HIS A 1 91 ? -8.163 1.313 -15.999 1.00 84.94 91 HIS A CA 1
ATOM 738 C C . HIS A 1 91 ? -7.162 2.450 -15.736 1.00 84.94 91 HIS A C 1
ATOM 740 O O . HIS A 1 91 ? -7.121 2.984 -14.632 1.00 84.94 91 HIS A O 1
ATOM 746 N N . GLY A 1 92 ? -6.375 2.864 -16.732 1.00 84.12 92 GLY A N 1
ATOM 747 C CA . GLY A 1 92 ? -5.530 4.064 -16.694 1.00 84.12 92 GLY A CA 1
ATOM 748 C C . GLY A 1 92 ? -4.251 3.978 -15.851 1.00 84.12 92 GLY A C 1
ATOM 749 O O . GLY A 1 92 ? -3.316 4.733 -16.117 1.00 84.12 92 GLY A O 1
ATOM 750 N N . SER A 1 93 ? -4.174 3.078 -14.866 1.00 87.44 93 SER A N 1
ATOM 751 C CA . SER A 1 93 ? -2.957 2.782 -14.098 1.00 87.44 93 SER A CA 1
ATOM 752 C C . SER A 1 93 ? -2.965 1.356 -13.536 1.00 87.44 93 SER A C 1
ATOM 754 O O . SER A 1 93 ? -3.971 0.649 -13.630 1.00 87.44 93 SER A O 1
ATOM 756 N N . LYS A 1 94 ? -1.841 0.945 -12.929 1.00 88.94 94 LYS A N 1
ATOM 757 C CA . LYS A 1 94 ? -1.727 -0.296 -12.147 1.00 88.94 94 LYS A CA 1
ATOM 758 C C . LYS A 1 94 ? -2.750 -0.313 -11.017 1.00 88.94 94 LYS A C 1
ATOM 760 O O . LYS A 1 94 ? -3.557 -1.226 -10.939 1.00 88.94 94 LYS A O 1
ATOM 765 N N . GLU A 1 95 ? -2.766 0.744 -10.217 1.00 93.44 95 GLU A N 1
ATOM 766 C CA . GLU A 1 95 ? -3.640 0.900 -9.054 1.00 93.44 95 GLU A CA 1
ATOM 767 C C . GLU A 1 95 ? -5.116 0.928 -9.480 1.00 93.44 95 GLU A C 1
ATOM 769 O O . GLU A 1 95 ? -5.970 0.348 -8.815 1.00 93.44 95 GLU A O 1
ATOM 774 N N . GLY A 1 96 ? -5.423 1.504 -10.649 1.00 93.19 96 GLY A N 1
ATOM 775 C CA . GLY A 1 96 ? -6.756 1.453 -11.257 1.00 93.19 96 GLY A CA 1
ATOM 776 C C . GLY A 1 96 ? -7.217 0.038 -11.639 1.00 93.19 96 GLY A C 1
ATOM 777 O O . GLY A 1 96 ? -8.418 -0.238 -11.689 1.00 93.19 96 GLY A O 1
ATOM 778 N N . TYR A 1 97 ? -6.286 -0.876 -11.922 1.00 92.88 97 TYR A N 1
ATOM 779 C CA . TYR A 1 97 ? -6.598 -2.285 -12.157 1.00 92.88 97 TYR A CA 1
ATOM 780 C C . TYR A 1 97 ? -6.650 -3.083 -10.847 1.00 92.88 97 TYR A C 1
ATOM 782 O O . TYR A 1 97 ? -7.602 -3.837 -10.643 1.00 92.88 97 TYR A O 1
ATOM 790 N N . SER A 1 98 ? -5.719 -2.840 -9.921 1.00 95.19 98 SER A N 1
ATOM 791 C CA . SER A 1 98 ? -5.738 -3.391 -8.559 1.00 95.19 98 SER A CA 1
ATOM 792 C C . SER A 1 98 ? -7.064 -3.095 -7.847 1.00 95.19 98 SER A C 1
ATOM 794 O O . SER A 1 98 ? -7.716 -3.989 -7.310 1.00 95.19 98 SER A O 1
ATOM 796 N N . THR A 1 99 ? -7.534 -1.845 -7.918 1.00 96.12 99 THR A N 1
ATOM 797 C CA . THR A 1 99 ? -8.842 -1.434 -7.383 1.00 96.12 99 THR A CA 1
ATOM 798 C C . THR A 1 99 ? -10.009 -2.166 -8.025 1.00 96.12 99 THR A C 1
ATOM 800 O O . THR A 1 99 ? -10.973 -2.469 -7.329 1.00 96.12 99 THR A O 1
ATOM 803 N N . HIS A 1 100 ? -9.941 -2.480 -9.321 1.00 94.56 100 HIS A N 1
ATOM 804 C CA . HIS A 1 100 ? -10.978 -3.261 -9.991 1.00 94.56 100 HIS A CA 1
ATOM 805 C C . HIS A 1 100 ? -11.011 -4.716 -9.509 1.00 94.56 100 HIS A C 1
ATOM 807 O O . HIS A 1 100 ? -12.096 -5.246 -9.275 1.00 94.56 100 HIS A O 1
ATOM 813 N N . ILE A 1 101 ? -9.848 -5.352 -9.337 1.00 95.19 101 ILE A N 1
ATOM 814 C CA . ILE A 1 101 ? -9.758 -6.706 -8.769 1.00 95.19 101 ILE A CA 1
ATOM 815 C C . ILE A 1 101 ? -10.374 -6.717 -7.366 1.00 95.19 101 ILE A C 1
ATOM 817 O O . ILE A 1 101 ? -11.241 -7.542 -7.074 1.00 95.19 101 ILE A O 1
ATOM 821 N N . MET A 1 102 ? -9.988 -5.750 -6.531 1.00 97.94 102 MET A N 1
ATOM 822 C CA . MET A 1 102 ? -10.510 -5.615 -5.173 1.00 97.94 102 MET A CA 1
ATOM 823 C C . MET A 1 102 ? -12.008 -5.316 -5.138 1.00 97.94 102 MET A C 1
ATOM 825 O O . MET A 1 102 ? -12.713 -5.906 -4.330 1.00 97.94 102 MET A O 1
ATOM 829 N N . ASP A 1 103 ? -12.518 -4.463 -6.026 1.00 96.94 103 ASP A N 1
ATOM 830 C CA . ASP A 1 103 ? -13.954 -4.185 -6.143 1.00 96.94 103 ASP A CA 1
ATOM 831 C C . ASP A 1 103 ? -14.758 -5.475 -6.344 1.00 96.94 103 ASP A C 1
ATOM 833 O O . ASP A 1 103 ? -15.690 -5.761 -5.595 1.00 96.94 103 ASP A O 1
ATOM 837 N N . VAL A 1 104 ? -14.343 -6.302 -7.308 1.00 95.69 104 VAL A N 1
ATOM 838 C CA . VAL A 1 104 ? -15.019 -7.567 -7.621 1.00 95.69 104 VAL A CA 1
ATOM 839 C C . VAL A 1 104 ? -14.960 -8.535 -6.438 1.00 95.69 104 VAL A C 1
ATOM 841 O O . VAL A 1 104 ? -15.982 -9.126 -6.085 1.00 95.69 104 VAL A O 1
ATOM 844 N N . LEU A 1 105 ? -13.790 -8.706 -5.815 1.00 96.56 105 LEU A N 1
ATOM 845 C CA . LEU A 1 105 ? -13.627 -9.622 -4.683 1.00 96.56 105 LEU A CA 1
ATOM 846 C C . LEU A 1 105 ? -14.449 -9.175 -3.470 1.00 96.56 105 LEU A C 1
ATOM 848 O O . LEU A 1 105 ? -15.235 -9.954 -2.935 1.00 96.56 105 LEU A O 1
ATOM 852 N N . LEU A 1 106 ? -14.331 -7.910 -3.067 1.00 96.56 106 LEU A N 1
ATOM 853 C CA . LEU A 1 106 ? -15.003 -7.396 -1.875 1.00 96.56 106 LEU A CA 1
ATOM 854 C C . LEU A 1 106 ? -16.527 -7.343 -2.036 1.00 96.56 106 LEU A C 1
ATOM 856 O O . LEU A 1 106 ? -17.249 -7.648 -1.085 1.00 96.56 106 LEU A O 1
ATOM 860 N N . GLN A 1 107 ? -17.032 -7.045 -3.238 1.00 93.50 107 GLN A N 1
ATOM 861 C CA . GLN A 1 107 ? -18.464 -7.156 -3.528 1.00 93.50 107 GLN A CA 1
ATOM 862 C C . GLN A 1 107 ? -18.961 -8.606 -3.444 1.00 93.50 107 GLN A C 1
ATOM 864 O O . GLN A 1 107 ? -20.064 -8.845 -2.951 1.00 93.50 107 GLN A O 1
ATOM 869 N N . ASN A 1 108 ? -18.161 -9.587 -3.878 1.00 93.75 108 ASN A N 1
ATOM 870 C CA . ASN A 1 108 ? -18.521 -11.005 -3.768 1.00 93.75 108 ASN A CA 1
ATOM 871 C C . ASN A 1 108 ? -18.579 -11.491 -2.313 1.00 93.75 108 ASN A C 1
ATOM 873 O O . ASN A 1 108 ? -19.383 -12.371 -2.006 1.00 93.75 108 ASN A O 1
ATOM 877 N N . TYR A 1 109 ? -17.784 -10.898 -1.421 1.00 93.38 109 TYR A N 1
ATOM 878 C CA . TYR A 1 109 ? -17.878 -11.123 0.025 1.00 93.38 109 TYR A CA 1
ATOM 879 C C . TYR A 1 109 ? -19.001 -10.320 0.701 1.00 93.38 109 TYR A C 1
ATOM 881 O O . TYR A 1 109 ? -19.239 -10.483 1.894 1.00 93.38 109 TYR A O 1
ATOM 889 N N . GLY A 1 110 ? -19.708 -9.458 -0.036 1.00 93.00 110 GLY A N 1
ATOM 890 C CA . GLY A 1 110 ? -20.828 -8.682 0.493 1.00 93.00 110 GLY A CA 1
ATOM 891 C C . GLY A 1 110 ? -20.422 -7.527 1.411 1.00 93.00 110 GLY A C 1
ATOM 892 O O . GLY A 1 110 ? -21.234 -7.125 2.243 1.00 93.00 110 GLY A O 1
ATOM 893 N N . LEU A 1 111 ? -19.200 -6.991 1.278 1.00 93.00 111 LEU A N 1
ATOM 894 C CA . LEU A 1 111 ? -18.801 -5.797 2.025 1.00 93.00 111 LEU A CA 1
ATOM 895 C C . LEU A 1 111 ? -19.647 -4.586 1.615 1.00 93.00 111 LEU A C 1
ATOM 897 O O . LEU A 1 111 ? -20.048 -4.437 0.459 1.00 93.00 111 LEU A O 1
ATOM 901 N N . GLU A 1 112 ? -19.880 -3.691 2.574 1.00 94.06 112 GLU A N 1
ATOM 902 C CA . GLU A 1 112 ? -20.580 -2.437 2.316 1.00 94.06 112 GLU A CA 1
ATOM 903 C C . GLU A 1 112 ? -19.830 -1.571 1.298 1.00 94.06 112 GLU A C 1
ATOM 905 O O . GLU A 1 112 ? -18.602 -1.467 1.311 1.00 94.06 112 GLU A O 1
ATOM 910 N N . GLU A 1 113 ? -20.587 -0.876 0.448 1.00 94.38 113 GLU A N 1
ATOM 911 C CA . GLU A 1 113 ? -20.042 -0.028 -0.616 1.00 94.38 113 GLU A CA 1
ATOM 912 C C . GLU A 1 113 ? -19.110 1.075 -0.075 1.00 94.38 113 GLU A C 1
ATOM 914 O O . GLU A 1 113 ? -18.127 1.443 -0.714 1.00 94.38 113 GLU A O 1
ATOM 919 N N . SER A 1 114 ? -19.387 1.587 1.127 1.00 93.38 114 SER A N 1
ATOM 920 C CA . SER A 1 114 ? -18.530 2.538 1.847 1.00 93.38 114 SER A CA 1
ATOM 921 C C . SER A 1 114 ? -17.140 1.961 2.131 1.00 93.38 114 SER A C 1
ATOM 923 O O . SER A 1 114 ? -16.140 2.628 1.870 1.00 93.38 114 SER A O 1
ATOM 925 N N . CYS A 1 115 ? -17.072 0.715 2.607 1.00 94.94 115 CYS A N 1
ATOM 926 C CA . CYS A 1 115 ? -15.822 0.016 2.882 1.00 94.94 115 CYS A CA 1
ATOM 927 C C . CYS A 1 115 ? -15.045 -0.252 1.588 1.00 94.94 115 CYS A C 1
ATOM 929 O O . CYS A 1 115 ? -13.854 0.054 1.515 1.00 94.94 115 CYS A O 1
ATOM 931 N N . VAL A 1 116 ? -15.729 -0.726 0.538 1.00 97.06 116 VAL A N 1
ATOM 932 C CA . VAL A 1 116 ? -15.117 -0.960 -0.782 1.00 97.06 116 VAL A CA 1
ATOM 933 C C . VAL A 1 116 ? -14.512 0.328 -1.345 1.00 97.06 116 VAL A C 1
ATOM 935 O O . VAL A 1 116 ? -13.353 0.331 -1.759 1.00 97.06 116 VAL A O 1
ATOM 938 N N . ARG A 1 117 ? -15.240 1.452 -1.289 1.00 96.31 117 ARG A N 1
ATOM 939 C CA . ARG A 1 117 ? -14.713 2.763 -1.711 1.00 96.31 117 ARG A CA 1
ATOM 940 C C . ARG A 1 117 ? -13.521 3.220 -0.869 1.00 96.31 117 ARG A C 1
ATOM 942 O O . ARG A 1 117 ? -12.587 3.810 -1.413 1.00 96.31 117 ARG A O 1
ATOM 949 N N . GLY A 1 118 ? -13.529 2.939 0.435 1.00 97.56 118 GLY A N 1
ATOM 950 C CA . GLY A 1 118 ? -12.392 3.206 1.318 1.00 97.56 118 GLY A CA 1
ATOM 951 C C . GLY A 1 118 ? -11.138 2.453 0.871 1.00 97.56 118 GLY A C 1
ATOM 952 O O . GLY A 1 118 ? -10.095 3.065 0.652 1.00 97.56 118 GLY A O 1
ATOM 953 N N . VAL A 1 119 ? -11.269 1.147 0.617 1.00 98.44 119 VAL A N 1
ATOM 954 C CA . VAL A 1 119 ? -10.181 0.305 0.091 1.00 98.44 119 VAL A CA 1
ATOM 955 C C . VAL A 1 119 ? -9.665 0.835 -1.249 1.00 98.44 119 VAL A C 1
ATOM 957 O O . VAL A 1 119 ? -8.457 0.999 -1.424 1.00 98.44 119 VAL A O 1
ATOM 960 N N . GLN A 1 120 ? -10.564 1.157 -2.183 1.00 97.81 120 GLN A N 1
ATOM 961 C CA . GLN A 1 120 ? -10.192 1.711 -3.488 1.00 97.81 120 GLN A CA 1
ATOM 962 C C . GLN A 1 120 ? -9.429 3.030 -3.358 1.00 97.81 120 GLN A C 1
ATOM 964 O O . GLN A 1 120 ? -8.435 3.233 -4.049 1.00 97.81 120 GLN A O 1
ATOM 969 N N . THR A 1 121 ? -9.863 3.907 -2.452 1.00 97.38 121 THR A N 1
ATOM 970 C CA . THR A 1 121 ? -9.198 5.188 -2.186 1.00 97.38 121 THR A CA 1
ATOM 971 C C . THR A 1 121 ? -7.774 4.969 -1.682 1.00 97.38 121 THR A C 1
ATOM 973 O O . THR A 1 121 ? -6.843 5.588 -2.195 1.00 97.38 121 THR A O 1
ATOM 976 N N . CYS A 1 122 ? -7.579 4.051 -0.731 1.00 98.12 122 CYS A N 1
ATOM 977 C CA . CYS A 1 122 ? -6.254 3.723 -0.212 1.00 98.12 122 CYS A CA 1
ATOM 978 C C . CYS A 1 122 ? -5.329 3.154 -1.298 1.00 98.12 122 CYS A C 1
ATOM 980 O O . CYS A 1 122 ? -4.184 3.586 -1.394 1.00 98.12 122 CYS A O 1
ATOM 982 N N . ILE A 1 123 ? -5.827 2.239 -2.138 1.00 97.88 123 ILE A N 1
ATOM 983 C CA . ILE A 1 123 ? -5.051 1.656 -3.245 1.00 97.88 123 ILE A CA 1
ATOM 984 C C . ILE A 1 123 ? -4.715 2.714 -4.295 1.00 97.88 123 ILE A C 1
ATOM 986 O O . ILE A 1 123 ? -3.567 2.833 -4.694 1.00 97.88 123 ILE A O 1
ATOM 990 N N . MET A 1 124 ? -5.676 3.529 -4.735 1.00 96.00 124 MET A N 1
ATOM 991 C CA . MET A 1 124 ? -5.388 4.601 -5.696 1.00 96.00 124 MET A CA 1
ATOM 992 C C . MET A 1 124 ? -4.347 5.576 -5.153 1.00 96.00 124 MET A C 1
ATOM 994 O O . MET A 1 124 ? -3.507 6.067 -5.904 1.00 96.00 124 MET A O 1
ATOM 998 N N . PHE A 1 125 ? -4.356 5.819 -3.844 1.00 95.31 125 PHE A N 1
ATOM 999 C CA . PHE A 1 125 ? -3.364 6.660 -3.201 1.00 95.31 125 PHE A CA 1
ATOM 1000 C C . PHE A 1 125 ? -1.957 6.036 -3.184 1.00 95.31 125 PHE A C 1
ATOM 1002 O O . PHE A 1 125 ? -1.009 6.770 -2.947 1.00 95.31 125 PHE A O 1
ATOM 1009 N N . THR A 1 126 ? -1.723 4.762 -3.505 1.00 94.25 126 THR A N 1
ATOM 1010 C CA . THR A 1 126 ? -0.342 4.254 -3.701 1.00 94.25 126 THR A CA 1
ATOM 1011 C C . THR A 1 126 ? 0.245 4.625 -5.067 1.00 94.25 126 THR A C 1
ATOM 1013 O O . THR A 1 126 ? 1.437 4.462 -5.313 1.00 94.25 126 THR A O 1
ATOM 1016 N N . LYS A 1 127 ? -0.554 5.214 -5.964 1.00 91.12 127 LYS A N 1
ATOM 1017 C CA . LYS A 1 127 ? -0.066 5.725 -7.244 1.00 91.12 127 LYS A CA 1
ATOM 1018 C C . LYS A 1 127 ? 0.808 6.958 -7.035 1.00 91.12 127 LYS A C 1
ATOM 1020 O O . LYS A 1 127 ? 0.433 7.915 -6.342 1.00 91.12 127 LYS A O 1
ATOM 1025 N N . MET A 1 128 ? 1.981 6.974 -7.669 1.00 84.50 128 MET A N 1
ATOM 1026 C CA . MET A 1 128 ? 2.892 8.117 -7.583 1.00 84.50 128 MET A CA 1
ATOM 1027 C C . MET A 1 128 ? 2.239 9.412 -8.081 1.00 84.50 128 MET A C 1
ATOM 1029 O O . MET A 1 128 ? 1.692 9.469 -9.181 1.00 84.50 128 MET A O 1
ATOM 1033 N N . GLY A 1 129 ? 2.336 10.467 -7.267 1.00 81.81 129 GLY A N 1
ATOM 1034 C CA . GLY A 1 129 ? 1.781 11.794 -7.558 1.00 81.81 129 GLY A CA 1
ATOM 1035 C C . GLY A 1 129 ? 0.288 11.969 -7.253 1.00 81.81 129 GLY A C 1
ATOM 1036 O O . GLY A 1 129 ? -0.191 13.100 -7.311 1.00 81.81 129 GLY A O 1
ATOM 1037 N N . GLU A 1 130 ? -0.434 10.903 -6.894 1.00 89.25 130 GLU A N 1
ATOM 1038 C CA . GLU A 1 130 ? -1.852 10.990 -6.530 1.00 89.25 130 GLU A CA 1
ATOM 1039 C C . GLU A 1 130 ? -2.028 11.752 -5.203 1.00 89.25 130 GLU A C 1
ATOM 1041 O O . GLU A 1 130 ? -1.242 11.584 -4.262 1.00 89.25 130 GLU A O 1
ATOM 1046 N N . GLN A 1 131 ? -3.051 12.600 -5.127 1.00 88.62 131 GLN A N 1
ATOM 1047 C CA . GLN A 1 131 ? -3.401 13.377 -3.935 1.00 88.62 131 GLN A CA 1
ATOM 1048 C C . GLN A 1 131 ? -4.715 12.855 -3.354 1.00 88.62 131 GLN A C 1
ATOM 1050 O O . GLN A 1 131 ? -5.562 12.358 -4.095 1.00 88.62 131 GLN A O 1
ATOM 1055 N N . LEU A 1 132 ? -4.892 12.966 -2.036 1.00 90.88 132 LEU A N 1
ATOM 1056 C CA . LEU A 1 132 ? -6.201 12.694 -1.441 1.00 90.88 132 LEU A CA 1
ATOM 1057 C C . LEU A 1 132 ? -7.183 13.817 -1.821 1.00 90.88 132 LEU A C 1
ATOM 1059 O O . LEU A 1 132 ? -6.752 14.965 -1.963 1.00 90.88 132 LEU A O 1
ATOM 1063 N N . PRO A 1 133 ? -8.486 13.513 -1.952 1.00 88.81 133 PRO A N 1
ATOM 1064 C CA . PRO A 1 133 ? -9.527 14.532 -2.053 1.00 88.81 133 PRO A CA 1
ATOM 1065 C C . PRO A 1 133 ? -9.476 15.523 -0.881 1.00 88.81 133 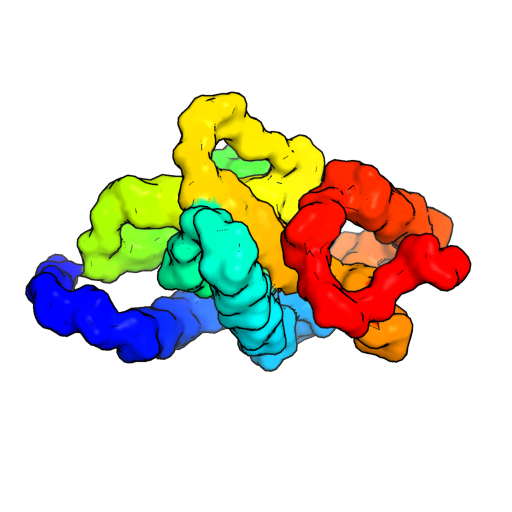PRO A C 1
ATOM 1067 O O . PRO A 1 133 ? -9.151 15.140 0.242 1.00 88.81 133 PRO A O 1
ATOM 1070 N N . GLU A 1 134 ? -9.819 16.789 -1.131 1.00 88.00 134 GLU A N 1
ATOM 1071 C CA . GLU A 1 134 ? -9.808 17.844 -0.100 1.00 88.00 134 GLU A CA 1
ATOM 1072 C C . GLU A 1 134 ? -10.835 17.600 1.018 1.00 88.00 134 GLU A C 1
ATOM 1074 O O . GLU A 1 134 ? -10.629 18.028 2.151 1.00 88.00 134 GLU A O 1
ATOM 1079 N N . ASP A 1 135 ? -11.929 16.909 0.704 1.00 91.75 135 ASP A N 1
ATOM 1080 C CA . ASP A 1 135 ? -13.056 16.606 1.587 1.00 91.75 135 ASP A CA 1
ATOM 1081 C C . ASP A 1 135 ? -12.999 15.191 2.182 1.00 91.75 135 ASP A C 1
ATOM 1083 O O . ASP A 1 135 ? -13.999 14.693 2.703 1.00 91.75 135 ASP A O 1
ATOM 1087 N N . ILE A 1 136 ? -11.842 14.526 2.103 1.00 94.38 136 ILE A N 1
ATOM 1088 C CA . ILE A 1 136 ? -11.689 13.182 2.649 1.00 94.38 136 ILE A CA 1
ATOM 1089 C C . ILE A 1 136 ? -11.866 13.176 4.169 1.00 94.38 136 ILE A C 1
ATOM 1091 O O . ILE A 1 136 ? -11.334 14.028 4.883 1.00 94.38 136 ILE A O 1
ATOM 1095 N N . ASP A 1 137 ? -12.595 12.177 4.663 1.00 94.56 137 ASP A N 1
ATOM 1096 C CA . ASP A 1 137 ? -12.707 11.923 6.095 1.00 94.56 137 ASP A CA 1
ATOM 1097 C C . ASP A 1 137 ? -11.325 11.669 6.724 1.00 94.56 137 ASP A C 1
ATOM 1099 O O . ASP A 1 137 ? -10.445 11.057 6.109 1.00 94.56 137 ASP A O 1
ATOM 1103 N N . GLU A 1 138 ? -11.132 12.142 7.957 1.00 95.19 138 GLU A N 1
ATOM 1104 C CA . GLU A 1 138 ? -9.843 12.085 8.649 1.00 95.19 138 GLU A CA 1
ATOM 1105 C C . GLU A 1 138 ? -9.368 10.641 8.873 1.00 95.19 138 GLU A C 1
ATOM 1107 O O . GLU A 1 138 ? -8.192 10.345 8.637 1.00 95.19 138 GLU A O 1
ATOM 1112 N N . GLU A 1 139 ? -10.271 9.726 9.253 1.00 96.75 139 GLU A N 1
ATOM 1113 C CA . GLU A 1 139 ? -9.939 8.313 9.455 1.00 96.75 139 GLU A CA 1
ATOM 1114 C C . GLU A 1 139 ? -9.459 7.682 8.147 1.00 96.75 139 GLU A C 1
ATOM 1116 O O . GLU A 1 139 ? -8.413 7.022 8.110 1.00 96.75 139 GLU A O 1
ATOM 1121 N N . LEU A 1 140 ? -10.182 7.917 7.047 1.00 97.12 140 LEU A N 1
ATOM 1122 C CA . LEU A 1 140 ? -9.810 7.391 5.734 1.00 97.12 140 LEU A CA 1
ATOM 1123 C C . LEU A 1 140 ? -8.509 8.020 5.216 1.00 97.12 140 LEU A C 1
ATOM 1125 O O . LEU A 1 140 ? -7.667 7.320 4.650 1.00 97.12 140 LEU A O 1
ATOM 1129 N N . GLY A 1 141 ? -8.304 9.316 5.451 1.00 96.19 141 GLY A N 1
ATOM 1130 C CA . GLY A 1 141 ? -7.073 10.011 5.090 1.00 96.19 141 GLY A CA 1
ATOM 1131 C C . GLY A 1 141 ? -5.851 9.445 5.815 1.00 96.19 141 GLY A C 1
ATOM 1132 O O . GLY A 1 141 ? -4.811 9.219 5.194 1.00 96.19 141 GLY A O 1
ATOM 1133 N N . ASN A 1 142 ? -5.971 9.160 7.112 1.00 96.00 142 ASN A N 1
ATOM 1134 C CA . ASN A 1 142 ? -4.921 8.510 7.899 1.00 96.00 142 ASN A CA 1
ATOM 1135 C C . ASN A 1 142 ? -4.693 7.056 7.463 1.00 96.00 142 ASN A C 1
ATOM 1137 O O . ASN A 1 142 ? -3.550 6.624 7.315 1.00 96.00 142 ASN A O 1
ATOM 1141 N N . THR A 1 143 ? -5.768 6.328 7.161 1.00 97.62 143 THR A N 1
ATOM 1142 C CA . THR A 1 143 ? -5.715 4.955 6.638 1.00 97.62 143 THR A CA 1
ATOM 1143 C C . THR A 1 143 ? -4.958 4.893 5.306 1.00 97.62 143 THR A C 1
ATOM 1145 O O . THR A 1 143 ? -4.035 4.096 5.153 1.00 97.62 143 THR A O 1
ATOM 1148 N N . ALA A 1 144 ? -5.265 5.783 4.357 1.00 96.88 144 ALA A N 1
ATOM 1149 C CA . ALA A 1 144 ? -4.571 5.854 3.071 1.00 96.88 144 ALA A CA 1
ATOM 1150 C C . ALA A 1 144 ? -3.084 6.220 3.221 1.00 96.88 144 ALA A C 1
ATOM 1152 O O . ALA A 1 144 ? -2.230 5.626 2.559 1.00 96.88 144 ALA A O 1
ATOM 1153 N N . LYS A 1 145 ? -2.751 7.155 4.124 1.00 94.94 145 LYS A N 1
ATOM 1154 C CA . LYS A 1 145 ? -1.354 7.494 4.441 1.00 94.94 145 LYS A CA 1
ATOM 1155 C C . LYS A 1 145 ? -0.600 6.300 5.021 1.00 94.94 145 LYS A C 1
ATOM 1157 O O . LYS A 1 145 ? 0.533 6.077 4.613 1.00 94.94 145 LYS A O 1
ATOM 1162 N N . ALA A 1 146 ? -1.211 5.518 5.912 1.00 95.00 146 ALA A N 1
ATOM 1163 C CA . ALA A 1 146 ? -0.588 4.310 6.450 1.00 95.00 146 ALA A CA 1
ATOM 1164 C C . ALA A 1 146 ? -0.294 3.276 5.353 1.00 95.00 146 ALA A C 1
ATOM 1166 O O . ALA A 1 146 ? 0.814 2.748 5.308 1.00 95.00 146 ALA A O 1
ATOM 1167 N N . VAL A 1 147 ? -1.234 3.054 4.427 1.00 96.56 147 VAL A N 1
ATOM 1168 C CA . VAL A 1 147 ? -1.045 2.138 3.286 1.00 96.56 147 VAL A CA 1
ATOM 1169 C C . VAL A 1 147 ? 0.115 2.582 2.396 1.00 96.56 147 VAL A C 1
ATOM 1171 O O . VAL A 1 147 ? 1.019 1.791 2.140 1.00 96.56 147 VAL A O 1
ATOM 1174 N N . ARG A 1 148 ? 0.153 3.859 1.991 1.00 94.06 148 ARG A N 1
ATOM 1175 C CA . ARG A 1 148 ? 1.273 4.400 1.201 1.00 94.06 148 ARG A CA 1
ATOM 1176 C C . ARG A 1 148 ? 2.600 4.308 1.959 1.00 94.06 148 ARG A C 1
ATOM 1178 O O . ARG A 1 148 ? 3.625 3.986 1.371 1.00 94.06 148 ARG A O 1
ATOM 1185 N N . THR A 1 149 ? 2.608 4.606 3.255 1.00 91.25 149 THR A N 1
ATOM 1186 C CA . THR A 1 149 ? 3.829 4.507 4.062 1.00 91.25 149 THR A CA 1
ATOM 1187 C C . THR A 1 149 ? 4.329 3.063 4.128 1.00 91.25 149 THR A C 1
ATOM 1189 O O . THR A 1 149 ? 5.523 2.845 3.959 1.00 91.25 149 THR A O 1
ATOM 1192 N N . ALA A 1 150 ? 3.448 2.076 4.309 1.00 92.38 150 ALA A N 1
ATOM 1193 C CA . ALA A 1 150 ? 3.835 0.665 4.311 1.00 92.38 150 ALA A CA 1
ATOM 1194 C C . ALA A 1 150 ? 4.382 0.197 2.949 1.00 92.38 150 ALA A C 1
ATOM 1196 O O . ALA A 1 150 ? 5.395 -0.498 2.909 1.00 92.38 150 ALA A O 1
ATOM 1197 N N . ASP A 1 151 ? 3.780 0.636 1.842 1.00 92.88 151 ASP A N 1
ATOM 1198 C CA . ASP A 1 151 ? 4.267 0.368 0.476 1.00 92.88 151 ASP A CA 1
ATOM 1199 C C . ASP A 1 151 ? 5.699 0.901 0.258 1.00 92.88 151 ASP A C 1
ATOM 1201 O O . ASP A 1 151 ? 6.572 0.254 -0.323 1.00 92.88 151 ASP A O 1
ATOM 1205 N N . LEU A 1 152 ? 6.002 2.053 0.856 1.00 89.19 152 LEU A N 1
ATOM 1206 C CA . LEU A 1 152 ? 7.309 2.708 0.770 1.00 89.19 152 LEU A CA 1
ATOM 1207 C C . LEU A 1 152 ? 8.284 2.304 1.882 1.00 89.19 152 LEU A C 1
ATOM 1209 O O . LEU A 1 152 ? 9.313 2.957 2.070 1.00 89.19 152 LEU A O 1
ATOM 1213 N N . SER A 1 153 ? 7.978 1.248 2.630 1.00 86.25 153 SER A N 1
ATOM 1214 C CA . SER A 1 153 ? 8.724 0.894 3.838 1.00 86.25 153 SER A CA 1
ATOM 1215 C C . SER A 1 153 ? 10.191 0.543 3.619 1.00 86.25 153 SER A C 1
ATOM 1217 O O . SER A 1 153 ? 11.028 0.887 4.457 1.00 86.25 153 SER A O 1
ATOM 1219 N N . HIS A 1 154 ? 10.531 -0.018 2.459 1.00 82.94 154 HIS A N 1
ATOM 1220 C CA . HIS A 1 154 ? 11.912 -0.279 2.052 1.00 82.94 154 HIS A CA 1
ATOM 1221 C C . HIS A 1 154 ? 12.807 0.975 2.090 1.00 82.94 154 HIS A C 1
ATOM 1223 O O . HIS A 1 154 ? 14.020 0.869 2.247 1.00 82.94 154 HIS A O 1
ATOM 1229 N N . ILE A 1 155 ? 12.234 2.178 1.965 1.00 80.06 155 ILE A N 1
ATOM 1230 C CA . ILE A 1 155 ? 12.983 3.443 1.899 1.00 80.06 155 ILE A CA 1
ATOM 1231 C C . ILE A 1 155 ? 13.443 3.922 3.277 1.00 80.06 155 ILE A C 1
ATOM 1233 O O . ILE A 1 155 ? 14.478 4.578 3.384 1.00 80.06 155 ILE A O 1
ATOM 1237 N N . PHE A 1 156 ? 12.679 3.624 4.325 1.00 75.44 156 PHE A N 1
ATOM 1238 C CA . PHE A 1 156 ? 12.966 4.066 5.694 1.00 75.44 156 PHE A CA 1
ATOM 1239 C C . PHE A 1 156 ? 13.294 2.902 6.643 1.00 75.44 156 PHE A C 1
ATOM 1241 O O . PHE A 1 156 ? 13.447 3.095 7.850 1.00 75.44 156 PHE A O 1
ATOM 1248 N N . GLY A 1 157 ? 13.422 1.689 6.105 1.00 73.06 157 GLY A N 1
ATOM 1249 C CA . GLY A 1 157 ? 13.979 0.542 6.810 1.00 73.06 157 GLY A CA 1
ATOM 1250 C C . GLY A 1 157 ? 15.493 0.665 7.050 1.00 73.06 157 GLY A C 1
ATOM 1251 O O . GLY A 1 157 ? 16.137 1.627 6.623 1.00 73.06 157 GLY A O 1
ATOM 1252 N N . PRO A 1 158 ? 16.106 -0.313 7.741 1.00 80.19 158 PRO A N 1
ATOM 1253 C CA . PRO A 1 158 ? 17.558 -0.389 7.876 1.00 80.19 158 PRO A CA 1
ATOM 1254 C C . PRO A 1 158 ? 18.263 -0.291 6.516 1.00 80.19 158 PRO A C 1
ATOM 1256 O O . PRO A 1 158 ? 17.827 -0.894 5.538 1.00 80.19 158 PRO A O 1
ATOM 1259 N N . TYR A 1 159 ? 19.408 0.401 6.456 1.00 78.81 159 TYR A N 1
ATOM 1260 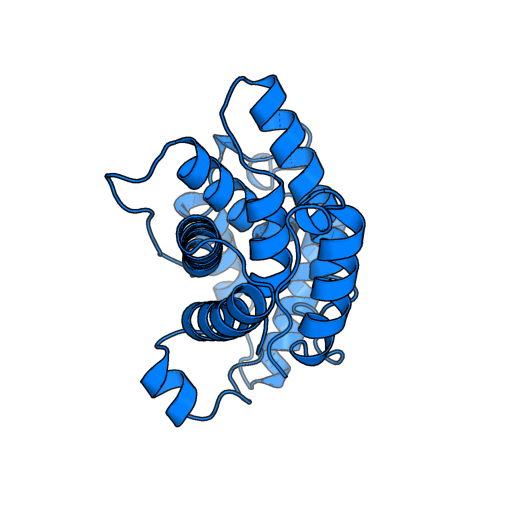C CA . TYR A 1 159 ? 20.134 0.637 5.194 1.00 78.81 159 TYR A CA 1
ATOM 1261 C C . TYR A 1 159 ? 20.410 -0.644 4.391 1.00 78.81 159 TYR A C 1
ATOM 1263 O O . TYR A 1 159 ? 20.376 -0.638 3.163 1.00 78.81 159 TYR A O 1
ATOM 1271 N N . LYS A 1 160 ? 20.675 -1.758 5.082 1.00 83.69 160 LYS A N 1
ATOM 1272 C CA . LYS A 1 160 ? 20.883 -3.060 4.442 1.00 83.69 160 LYS A CA 1
ATOM 1273 C C . LYS A 1 160 ? 19.650 -3.507 3.649 1.00 83.69 160 LYS A C 1
ATOM 1275 O O . LYS A 1 160 ? 19.810 -3.973 2.525 1.00 83.69 160 LYS A O 1
ATOM 1280 N N . ASP A 1 161 ? 18.467 -3.356 4.228 1.00 84.31 161 ASP A N 1
ATOM 1281 C CA . ASP A 1 161 ? 17.206 -3.792 3.630 1.00 84.31 161 ASP A CA 1
ATOM 1282 C C . ASP A 1 161 ? 16.840 -2.860 2.472 1.00 84.31 161 ASP A C 1
ATOM 1284 O O . ASP A 1 161 ? 16.595 -3.336 1.368 1.00 84.31 161 ASP A O 1
ATOM 1288 N N . PHE A 1 162 ? 17.019 -1.543 2.654 1.00 85.38 162 PHE A N 1
ATOM 1289 C CA . PHE A 1 162 ? 16.928 -0.562 1.567 1.00 85.38 162 PHE A CA 1
ATOM 1290 C C . PHE A 1 162 ? 17.787 -0.949 0.355 1.00 85.38 162 PHE A C 1
ATOM 1292 O O . PHE A 1 162 ? 17.320 -0.900 -0.782 1.00 85.38 162 PHE A O 1
ATOM 1299 N N . VAL A 1 163 ? 19.050 -1.338 0.571 1.00 85.00 163 VAL A N 1
ATOM 1300 C CA . VAL A 1 163 ? 19.950 -1.741 -0.521 1.00 85.00 163 VAL A CA 1
ATOM 1301 C C . VAL A 1 163 ? 19.451 -3.011 -1.211 1.00 85.00 163 VAL A C 1
ATOM 1303 O O . VAL A 1 163 ? 19.447 -3.058 -2.440 1.00 85.00 163 VAL A O 1
ATOM 1306 N N . ILE A 1 164 ? 19.031 -4.027 -0.452 1.00 89.56 164 ILE A N 1
ATOM 1307 C CA . ILE A 1 164 ? 18.510 -5.288 -1.005 1.00 89.56 164 ILE A CA 1
ATOM 1308 C C . ILE A 1 164 ? 17.274 -5.020 -1.867 1.00 89.56 164 ILE A C 1
ATOM 1310 O O . ILE A 1 164 ? 17.231 -5.434 -3.026 1.00 89.56 164 ILE A O 1
ATOM 1314 N N . ASP A 1 165 ? 16.314 -4.272 -1.336 1.00 90.12 165 ASP A N 1
ATOM 1315 C CA . ASP A 1 165 ? 15.062 -3.957 -2.018 1.00 90.12 165 ASP A CA 1
ATOM 1316 C C . ASP A 1 165 ? 15.283 -3.060 -3.238 1.00 90.12 165 ASP A C 1
ATOM 1318 O O . ASP A 1 165 ? 14.676 -3.268 -4.288 1.00 90.12 165 ASP A O 1
ATOM 1322 N N . SER A 1 166 ? 16.246 -2.137 -3.165 1.00 87.38 166 SER A N 1
ATOM 1323 C CA . SER A 1 166 ? 16.686 -1.350 -4.323 1.00 87.38 166 SER A CA 1
ATOM 1324 C C . SER A 1 166 ? 17.184 -2.243 -5.461 1.00 87.38 166 SER A C 1
ATOM 1326 O O . SER A 1 166 ? 16.826 -2.026 -6.620 1.00 87.38 166 SER A O 1
ATOM 1328 N N . PHE A 1 167 ? 17.993 -3.264 -5.156 1.00 88.69 167 PHE A N 1
ATOM 1329 C CA . PHE A 1 167 ? 18.458 -4.211 -6.169 1.00 88.69 167 PHE A CA 1
ATOM 1330 C C . PHE A 1 167 ? 17.315 -5.056 -6.732 1.00 88.69 167 PHE A C 1
ATOM 1332 O O . PHE A 1 167 ? 17.245 -5.197 -7.952 1.00 88.69 167 PHE A O 1
ATOM 1339 N N . LYS A 1 168 ? 16.391 -5.538 -5.892 1.00 92.00 168 LYS A N 1
ATOM 1340 C CA . LYS A 1 168 ? 15.192 -6.263 -6.345 1.00 92.00 168 LYS A CA 1
ATOM 1341 C C . LYS A 1 168 ? 14.358 -5.423 -7.314 1.00 92.00 168 LYS A C 1
ATOM 1343 O O . LYS A 1 168 ? 14.036 -5.886 -8.403 1.00 92.00 168 LYS A O 1
ATOM 1348 N N . LEU A 1 169 ? 14.089 -4.160 -6.977 1.00 88.94 169 LEU A N 1
ATOM 1349 C CA . LEU A 1 169 ? 13.375 -3.216 -7.847 1.00 88.94 169 LEU A CA 1
ATOM 1350 C C . LEU A 1 169 ? 14.110 -2.975 -9.177 1.00 88.94 169 LEU A C 1
ATOM 1352 O O . LEU A 1 169 ? 13.483 -2.882 -10.234 1.00 88.94 169 LEU A O 1
ATOM 1356 N N . MET A 1 170 ? 15.445 -2.888 -9.155 1.00 86.00 170 MET A N 1
ATOM 1357 C CA . MET A 1 170 ? 16.250 -2.761 -10.376 1.00 86.00 170 MET A CA 1
ATOM 1358 C C . MET A 1 170 ? 16.226 -4.034 -11.233 1.00 86.00 170 MET A C 1
ATOM 1360 O O . MET A 1 170 ? 16.181 -3.936 -12.458 1.00 86.00 170 MET A O 1
ATOM 1364 N N . GLU A 1 171 ? 16.285 -5.217 -10.624 1.00 89.00 171 GLU A N 1
ATOM 1365 C CA . GLU A 1 171 ? 16.177 -6.502 -11.324 1.00 89.00 171 GLU A CA 1
ATOM 1366 C C . GLU A 1 171 ? 14.803 -6.679 -11.956 1.00 89.00 171 GLU A C 1
ATOM 1368 O O . GLU A 1 171 ? 14.700 -7.036 -13.129 1.00 89.00 171 GLU A O 1
ATOM 1373 N N . GLU A 1 172 ? 13.755 -6.343 -11.216 1.00 89.00 172 GLU A N 1
ATOM 1374 C CA . GLU A 1 172 ? 12.394 -6.395 -11.711 1.00 89.00 172 GLU A CA 1
ATOM 1375 C C . GLU A 1 172 ? 12.188 -5.428 -12.889 1.00 89.00 172 GLU A C 1
ATOM 1377 O O . GLU A 1 172 ? 11.649 -5.816 -13.922 1.00 89.00 172 GLU A O 1
ATOM 1382 N N . ALA A 1 173 ? 12.723 -4.203 -12.817 1.00 83.50 173 ALA A N 1
ATOM 1383 C CA . ALA A 1 173 ? 12.698 -3.268 -13.943 1.00 83.50 173 ALA A CA 1
ATOM 1384 C C . ALA A 1 173 ? 13.383 -3.843 -15.204 1.00 83.50 173 ALA A C 1
ATOM 1386 O O . ALA A 1 173 ? 12.862 -3.699 -16.316 1.00 83.50 173 ALA A O 1
ATOM 1387 N N . LYS A 1 174 ? 14.510 -4.556 -15.046 1.00 85.25 174 LYS A N 1
ATOM 1388 C CA . LYS A 1 174 ? 15.217 -5.208 -16.166 1.00 85.25 174 LYS A CA 1
ATOM 1389 C C . LYS A 1 174 ? 14.382 -6.294 -16.836 1.00 85.25 174 LYS A C 1
ATOM 1391 O O . LYS A 1 174 ? 14.477 -6.438 -18.055 1.00 85.25 174 LYS A O 1
ATOM 1396 N N . MET A 1 175 ? 13.554 -7.026 -16.086 1.00 85.50 175 MET A N 1
ATOM 1397 C CA . MET A 1 175 ? 12.642 -8.033 -16.653 1.00 85.50 175 MET A CA 1
ATOM 1398 C C . MET A 1 175 ? 11.672 -7.427 -17.680 1.00 85.50 175 MET A C 1
ATOM 1400 O O . MET A 1 175 ? 11.217 -8.131 -18.578 1.00 85.50 175 MET A O 1
ATOM 1404 N N . TYR A 1 176 ? 11.435 -6.115 -17.599 1.00 77.25 176 TYR A N 1
ATOM 1405 C CA . TYR A 1 176 ? 10.565 -5.339 -18.488 1.00 77.25 176 TYR A CA 1
ATOM 1406 C C . TYR A 1 176 ? 11.329 -4.479 -19.499 1.00 77.25 176 TYR A C 1
ATOM 1408 O O . TYR A 1 176 ? 10.802 -3.504 -20.035 1.00 77.25 176 TYR A O 1
ATOM 1416 N N . GLY A 1 177 ? 12.611 -4.778 -19.728 1.00 75.62 177 GLY A N 1
ATOM 1417 C CA . GLY A 1 177 ? 13.458 -3.999 -20.634 1.00 75.62 177 GLY A CA 1
ATOM 1418 C C . GLY A 1 177 ? 13.717 -2.565 -20.159 1.00 75.62 177 GLY A C 1
ATOM 1419 O O . GLY A 1 177 ? 14.180 -1.737 -20.942 1.00 75.62 177 GLY A O 1
ATOM 1420 N N . ARG A 1 178 ? 13.426 -2.255 -18.888 1.00 75.19 178 ARG A N 1
ATOM 1421 C CA . ARG A 1 178 ? 13.728 -0.968 -18.259 1.00 75.19 178 ARG A CA 1
ATOM 1422 C C . ARG A 1 178 ? 15.023 -1.116 -17.478 1.00 75.19 178 ARG A C 1
ATOM 1424 O O . ARG A 1 178 ? 15.032 -1.510 -16.316 1.00 75.19 178 ARG A O 1
ATOM 1431 N N . GLU A 1 179 ? 16.142 -0.815 -18.119 1.00 75.06 179 GLU A N 1
ATOM 1432 C CA . GLU A 1 179 ? 17.416 -0.764 -17.412 1.00 75.06 179 GLU A CA 1
ATOM 1433 C C . GLU A 1 179 ? 17.542 0.584 -16.699 1.00 75.06 179 GLU A C 1
ATOM 1435 O O . GLU A 1 179 ? 17.993 1.575 -17.270 1.00 75.06 179 GLU A O 1
ATOM 1440 N N . THR A 1 180 ? 17.083 0.634 -15.448 1.00 67.38 180 THR A N 1
ATOM 1441 C CA . THR A 1 180 ? 17.194 1.845 -14.632 1.00 67.38 180 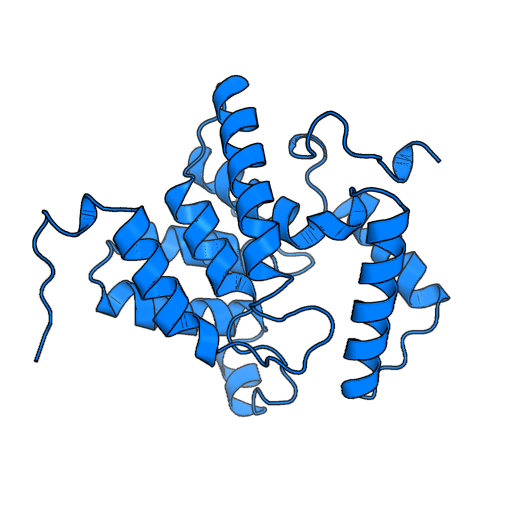THR A CA 1
ATOM 1442 C C . THR A 1 180 ? 18.668 2.143 -14.380 1.00 67.38 180 THR A C 1
ATOM 1444 O O . THR A 1 180 ? 19.354 1.409 -13.663 1.00 67.38 180 THR A O 1
ATOM 1447 N N . VAL A 1 181 ? 19.168 3.239 -14.946 1.00 76.81 181 VAL A N 1
ATOM 1448 C CA . VAL A 1 181 ? 20.509 3.728 -14.619 1.00 76.81 181 VAL A CA 1
ATOM 1449 C C . VAL A 1 181 ? 20.518 4.273 -13.191 1.00 76.81 181 VAL A C 1
ATOM 1451 O O . VAL A 1 181 ? 19.557 4.889 -12.733 1.00 76.81 181 VAL A O 1
ATOM 1454 N N . LEU A 1 182 ? 21.624 4.081 -12.468 1.00 74.50 182 LEU A N 1
ATOM 1455 C CA . LEU A 1 182 ? 21.738 4.453 -11.049 1.00 74.50 182 LEU A CA 1
ATOM 1456 C C . LEU A 1 182 ? 21.360 5.921 -10.762 1.00 74.50 182 LEU A C 1
ATOM 1458 O O . LEU A 1 182 ? 20.879 6.232 -9.676 1.00 74.50 182 LEU A O 1
ATOM 1462 N N . ALA A 1 183 ? 21.579 6.825 -11.720 1.00 74.94 183 ALA A N 1
ATOM 1463 C CA . ALA A 1 183 ? 21.186 8.228 -11.602 1.00 74.94 183 ALA A CA 1
ATOM 1464 C C . ALA A 1 183 ? 19.657 8.402 -11.520 1.00 74.94 183 ALA A C 1
ATOM 1466 O O . ALA A 1 183 ? 19.171 9.054 -10.601 1.00 74.94 183 ALA A O 1
ATOM 1467 N N . GLU A 1 184 ? 18.903 7.752 -12.411 1.00 75.75 184 GLU A N 1
ATOM 1468 C CA . GLU A 1 184 ? 17.435 7.788 -12.404 1.00 75.75 184 GLU A CA 1
ATOM 1469 C C . GLU A 1 184 ? 16.861 7.154 -11.138 1.00 75.75 184 GLU A C 1
ATOM 1471 O O . GLU A 1 184 ? 15.898 7.669 -10.571 1.00 75.75 184 GLU A O 1
ATOM 1476 N N . PHE A 1 185 ? 17.479 6.067 -10.667 1.00 76.19 185 PHE A N 1
ATOM 1477 C CA . PHE A 1 185 ? 17.107 5.452 -9.397 1.00 76.19 185 PHE A CA 1
ATOM 1478 C C . PHE A 1 185 ? 17.257 6.452 -8.242 1.00 76.19 185 PHE A C 1
ATOM 1480 O O . PHE A 1 185 ? 16.298 6.705 -7.519 1.00 76.19 185 PHE A O 1
ATOM 1487 N N . LYS A 1 186 ? 18.423 7.104 -8.126 1.00 77.25 186 LYS A N 1
ATOM 1488 C CA . LYS A 1 186 ? 18.690 8.112 -7.085 1.00 77.25 186 LYS A CA 1
ATOM 1489 C C . LYS A 1 186 ? 17.712 9.283 -7.127 1.00 77.25 186 LYS A C 1
ATOM 1491 O O . LYS A 1 186 ? 17.253 9.723 -6.073 1.00 77.25 186 LYS A O 1
ATOM 1496 N N . ASP A 1 187 ? 17.398 9.792 -8.314 1.00 79.50 187 ASP A N 1
ATOM 1497 C CA . ASP A 1 187 ? 16.478 10.921 -8.454 1.00 79.50 187 ASP A CA 1
ATOM 1498 C C . ASP A 1 187 ? 15.043 10.535 -8.072 1.00 79.50 187 ASP A C 1
ATOM 1500 O O . ASP A 1 187 ? 14.370 11.304 -7.381 1.00 79.50 187 ASP A O 1
ATOM 1504 N N . ARG A 1 188 ? 14.597 9.318 -8.416 1.00 77.12 188 ARG A N 1
ATOM 1505 C CA . ARG A 1 188 ? 13.303 8.781 -7.965 1.00 77.12 188 ARG A CA 1
ATOM 1506 C C . ARG A 1 188 ? 13.262 8.574 -6.455 1.00 77.12 188 ARG A C 1
ATOM 1508 O O . ARG A 1 188 ? 12.318 9.034 -5.820 1.00 77.12 188 ARG A O 1
ATOM 1515 N N . THR A 1 189 ? 14.287 7.961 -5.862 1.00 78.31 189 THR A N 1
ATOM 1516 C CA . THR A 1 189 ? 14.362 7.782 -4.403 1.00 78.31 189 THR A CA 1
ATOM 1517 C C . THR A 1 189 ? 14.324 9.130 -3.682 1.00 78.31 189 THR A C 1
ATOM 1519 O O . THR A 1 189 ? 13.570 9.292 -2.724 1.00 78.31 189 THR A O 1
ATOM 1522 N N . ARG A 1 190 ? 15.062 10.140 -4.173 1.00 77.62 190 ARG A N 1
ATOM 1523 C CA . ARG A 1 190 ? 15.011 11.504 -3.623 1.00 77.62 190 ARG A CA 1
ATOM 1524 C C . ARG A 1 190 ? 13.608 12.099 -3.724 1.00 77.62 190 ARG A C 1
ATOM 1526 O O . ARG A 1 190 ? 13.128 12.680 -2.752 1.00 77.62 190 ARG A O 1
ATOM 1533 N N . PHE A 1 191 ? 12.953 11.962 -4.879 1.00 77.94 191 PHE A N 1
ATOM 1534 C CA . PHE A 1 191 ? 11.587 12.446 -5.063 1.00 77.94 191 PHE A CA 1
ATOM 1535 C C . PHE A 1 191 ? 10.635 11.822 -4.041 1.00 77.94 191 PHE A C 1
ATOM 1537 O O . PHE A 1 191 ? 9.885 12.561 -3.400 1.00 77.94 191 PHE A O 1
ATOM 1544 N N . VAL A 1 192 ? 10.714 10.502 -3.842 1.00 77.62 192 VAL A N 1
ATOM 1545 C CA . VAL A 1 192 ? 9.869 9.791 -2.880 1.00 77.62 192 VAL A CA 1
ATOM 1546 C C . VAL A 1 192 ? 10.100 10.292 -1.454 1.00 77.62 192 VAL A C 1
ATOM 1548 O O . VAL A 1 192 ? 9.144 10.659 -0.770 1.00 77.62 192 VAL A O 1
ATOM 1551 N N . LEU A 1 193 ? 11.368 10.401 -1.049 1.00 73.12 193 LEU A N 1
ATOM 1552 C CA . LEU A 1 193 ? 11.762 10.891 0.273 1.00 73.12 193 LEU A CA 1
ATOM 1553 C C . LEU A 1 193 ? 11.273 12.317 0.561 1.00 73.12 193 LEU A C 1
ATOM 1555 O O . LEU A 1 193 ? 10.923 12.628 1.693 1.00 73.12 193 LEU A O 1
ATOM 1559 N N . THR A 1 194 ? 11.266 13.189 -0.451 1.00 70.38 194 THR A N 1
ATOM 1560 C CA . THR A 1 194 ? 10.985 14.623 -0.256 1.00 70.38 194 THR A CA 1
ATOM 1561 C C . THR A 1 194 ? 9.516 14.990 -0.477 1.00 70.38 194 THR A C 1
ATOM 1563 O O . THR A 1 194 ? 9.028 15.920 0.155 1.00 70.38 194 THR A O 1
ATOM 1566 N N . ASN A 1 195 ? 8.810 14.301 -1.379 1.00 68.50 195 ASN A N 1
ATOM 1567 C CA . ASN A 1 195 ? 7.496 14.749 -1.866 1.00 68.50 195 ASN A CA 1
ATOM 1568 C C . ASN A 1 195 ? 6.381 13.714 -1.712 1.00 68.50 195 ASN A C 1
ATOM 1570 O O . ASN A 1 195 ? 5.216 14.056 -1.904 1.00 68.50 195 ASN A O 1
ATOM 1574 N N . TYR A 1 196 ? 6.718 12.453 -1.441 1.00 70.69 196 TYR A N 1
ATOM 1575 C CA . TYR A 1 196 ? 5.759 11.355 -1.544 1.00 70.69 196 TYR A CA 1
ATOM 1576 C C . TYR A 1 196 ? 5.472 10.679 -0.200 1.00 70.69 196 TYR A C 1
ATOM 1578 O O . TYR A 1 196 ? 4.336 10.269 0.052 1.00 70.69 196 TYR A O 1
ATOM 1586 N N . LEU A 1 197 ? 6.468 10.634 0.692 1.00 72.50 197 LEU A N 1
ATOM 1587 C CA . LEU A 1 197 ? 6.299 10.175 2.068 1.00 72.50 197 LEU A CA 1
ATOM 1588 C C . LEU A 1 197 ? 5.535 11.193 2.920 1.00 72.50 197 LEU A C 1
ATOM 1590 O O . LEU A 1 197 ? 5.840 12.386 2.944 1.00 72.50 197 LEU A O 1
ATOM 1594 N N . SER A 1 198 ? 4.580 10.694 3.702 1.00 73.00 198 SER A N 1
ATOM 1595 C CA . SER A 1 198 ? 3.949 11.470 4.769 1.00 73.00 198 SER A CA 1
ATOM 1596 C C . SER A 1 198 ? 4.839 11.410 6.010 1.00 73.00 198 SER A C 1
ATOM 1598 O O . SER A 1 198 ? 4.713 10.489 6.807 1.00 73.00 198 SER A O 1
ATOM 1600 N N . LEU A 1 199 ? 5.746 12.379 6.180 1.00 65.81 199 LEU A N 1
ATOM 1601 C CA . LEU A 1 199 ? 6.772 12.355 7.242 1.00 65.81 199 LEU A CA 1
ATOM 1602 C C . LEU A 1 199 ? 6.206 12.138 8.662 1.00 65.81 199 LEU A C 1
ATOM 1604 O O . LEU A 1 199 ? 6.851 11.494 9.481 1.00 65.81 199 LEU A O 1
ATOM 1608 N N . GLY A 1 200 ? 4.988 12.614 8.948 1.00 68.56 200 GLY A N 1
ATOM 1609 C CA . GLY A 1 200 ? 4.314 12.400 10.240 1.00 68.56 200 GLY A CA 1
ATOM 1610 C C . GLY A 1 200 ? 3.847 10.959 10.514 1.00 68.56 200 GLY A C 1
ATOM 1611 O O . GLY A 1 200 ? 3.487 10.651 11.650 1.00 68.56 200 GLY A O 1
ATOM 1612 N N . PHE A 1 201 ? 3.871 10.097 9.492 1.00 70.75 201 PHE A N 1
ATOM 1613 C CA . PHE A 1 201 ? 3.475 8.684 9.529 1.00 70.75 201 PHE A CA 1
ATOM 1614 C C . PHE A 1 201 ? 4.669 7.721 9.521 1.00 70.75 201 PHE A C 1
ATOM 1616 O O . PHE A 1 201 ? 4.463 6.515 9.570 1.00 70.75 201 PHE A O 1
ATOM 1623 N N . ILE A 1 202 ? 5.913 8.204 9.450 1.00 69.81 202 ILE A N 1
ATOM 1624 C CA . ILE A 1 202 ? 7.082 7.316 9.499 1.00 69.81 202 ILE A CA 1
ATOM 1625 C C . ILE A 1 202 ? 7.235 6.765 10.932 1.00 69.81 202 ILE A C 1
ATOM 1627 O O . ILE A 1 202 ? 7.213 7.560 11.879 1.00 69.81 202 ILE A O 1
ATOM 1631 N N . PRO A 1 203 ? 7.410 5.440 11.123 1.00 64.69 203 PRO A N 1
ATOM 1632 C CA . PRO A 1 203 ? 7.580 4.854 12.448 1.00 64.69 203 PRO A CA 1
ATOM 1633 C C . PRO A 1 203 ? 8.750 5.455 13.230 1.00 64.69 203 PRO A C 1
ATOM 1635 O O . PRO A 1 203 ? 9.850 5.630 12.705 1.00 64.69 203 PRO A O 1
ATOM 1638 N N . SER A 1 204 ? 8.548 5.716 14.524 1.00 58.25 204 SER A N 1
ATOM 1639 C CA . SER A 1 204 ? 9.634 6.151 15.409 1.00 58.25 204 SER A CA 1
ATOM 1640 C C . SER A 1 204 ? 10.723 5.075 15.502 1.00 58.25 204 SER A C 1
ATOM 1642 O O . SER A 1 204 ? 10.416 3.928 15.823 1.00 58.25 204 SER A O 1
ATOM 1644 N N . GLY A 1 205 ? 11.987 5.442 15.266 1.00 54.19 205 GLY A N 1
ATOM 1645 C CA . GLY A 1 205 ? 13.120 4.504 15.269 1.00 54.19 205 GLY A CA 1
ATOM 1646 C C . GLY A 1 205 ? 13.440 3.880 13.906 1.00 54.19 205 GLY A C 1
ATOM 1647 O O . GLY A 1 205 ? 14.392 3.108 13.811 1.00 54.19 205 GLY A O 1
ATOM 1648 N N . ALA A 1 206 ? 12.691 4.234 12.856 1.00 56.94 206 ALA A N 1
ATOM 1649 C CA . ALA A 1 206 ? 13.097 4.002 11.475 1.00 56.94 206 ALA A CA 1
ATOM 1650 C C . ALA A 1 206 ? 14.407 4.755 11.178 1.00 56.94 206 ALA A C 1
ATOM 1652 O O . ALA A 1 206 ? 14.569 5.914 11.571 1.00 56.94 206 ALA A O 1
ATOM 1653 N N . TYR A 1 207 ? 15.349 4.100 10.496 1.00 51.72 207 TYR A N 1
ATOM 1654 C CA . TYR A 1 207 ? 16.590 4.737 10.062 1.00 51.72 207 TYR A CA 1
ATOM 1655 C C . TYR A 1 207 ? 16.263 5.615 8.860 1.00 51.72 207 TYR A C 1
ATOM 1657 O O . TYR A 1 207 ? 16.190 5.149 7.726 1.00 51.72 207 TYR A O 1
ATOM 1665 N N . SER A 1 208 ? 16.020 6.898 9.105 1.00 46.75 208 SER A N 1
ATOM 1666 C CA . SER A 1 208 ? 15.806 7.837 8.018 1.00 46.75 208 SER A CA 1
ATOM 1667 C C . SER A 1 208 ? 17.114 8.021 7.251 1.00 46.75 208 SER A C 1
ATOM 1669 O O . SER A 1 208 ? 18.117 8.454 7.815 1.00 46.75 208 SER A O 1
ATOM 1671 N N . ILE A 1 209 ? 17.102 7.774 5.938 1.00 45.47 209 ILE A N 1
ATOM 1672 C CA . ILE A 1 209 ? 18.186 8.219 5.044 1.00 45.47 209 ILE A CA 1
ATOM 1673 C C . ILE A 1 209 ? 18.332 9.758 5.105 1.00 45.47 209 ILE A C 1
ATOM 1675 O O . ILE A 1 209 ? 19.359 10.290 4.704 1.00 45.47 209 ILE A O 1
ATOM 1679 N N . ALA A 1 210 ? 17.347 10.491 5.646 1.00 41.44 210 ALA A N 1
ATOM 1680 C CA . ALA A 1 210 ? 17.462 11.931 5.878 1.00 41.44 210 ALA A CA 1
ATOM 1681 C C . ALA A 1 210 ? 18.430 12.315 7.016 1.00 41.44 210 ALA A C 1
ATOM 1683 O O . ALA A 1 210 ? 18.770 13.491 7.121 1.00 41.44 210 ALA A O 1
ATOM 1684 N N . ASP A 1 211 ? 18.888 11.357 7.832 1.00 38.75 211 ASP A N 1
ATOM 1685 C CA . ASP A 1 211 ? 19.891 11.586 8.883 1.00 38.75 211 ASP A CA 1
ATOM 1686 C C . ASP A 1 211 ? 21.340 11.324 8.401 1.00 38.75 211 ASP A C 1
ATOM 1688 O O . ASP A 1 211 ? 22.271 11.344 9.213 1.00 38.75 211 ASP A O 1
ATOM 1692 N N . GLY A 1 212 ? 21.540 11.063 7.098 1.00 33.09 212 GLY A N 1
ATOM 1693 C CA . GLY A 1 212 ? 22.835 10.756 6.468 1.00 33.09 212 GLY A CA 1
ATOM 1694 C C . GLY A 1 212 ? 23.283 11.760 5.414 1.00 33.09 212 GLY A C 1
ATOM 1695 O O . GLY A 1 212 ? 22.497 12.042 4.483 1.00 33.09 212 GLY A O 1
#

Sequence (212 aa):
MKFVMSNEEVHDEAGFLERLSSDLKPFYEPRLPYHNWDEHIEHGLGIIDNLCEQEKAKGNPINSFIAKVAYMGHDAGFPHDLITPDIWKKHGSKEGYSTHIMDVLLQNYGLEESCVRGVQTCIMFTKMGEQLPEDIDEELGNTAKAVRTADLSHIFGPYKDFVIDSFKLMEEAKMYGRETVLAEFKDRTRFVLTNYLSLGFIPSGAYSIADG